Protein AF-0000000086008552 (afdb_homodimer)

Foldseek 3Di:
DPPPPPPPPPPPPPPPPPPPPPCLVLPKEKEKDKDWPDPADEAQAKTKIAIDMDTDPPKDKFKDWPNHTDDDDPQWDQDPRRMIMGGGDDQVNFTKMKMKIDGRPYIYMDIDTHGYDHVPPPDDPVVPVDD/DPPPPPPPPPPPPPPPPPPPPPCLVLPKEKEKDKDWPDPADEAQAKTKIAIDMDTDPPKDKFKDWPNHTDDDDPQWDQDPRRMIMGGGDDQVNFTKMKMKIDGNPYIYMDIDTHGYDHVPPPDDPVPPVPD

Organism: Nephila pilipes (NCBI:txid299642)

Sequence (262 aa):
MAVFSLVWYFVLSFLGLTVHHENSDANAFVSTRISLATEYPTVGEPLQIDCYVRGPSGVQVTWYKDDQTLNSNNHIKIMSNHTVFIAKAQVEDSGNYKCSAKYGNSQSSSSIYISLDNEYSDGPRRKDHVMMAVFSLVWYFVLSFLGLTVHHENSDANAFVSTRISLATEYPTVGEPLQIDCYVRGPSGVQVTWYKDDQTLNSNNHIKIMSNHTVFIAKAQVEDSGNYKCSAKYGNSQSSSSIYISLDNEYSDGPRRKDHVM

Nearest PDB structures (foldseek):
  8a0y-assembly1_A  TM=8.872E-01  e=9.673E-06  Mus musculus
  5i99-assembly1_A  TM=8.184E-01  e=7.708E-06  Mus musculus
  8k53-assembly1_B  TM=8.060E-01  e=7.708E-06  Homo sapiens
  9ba4-assembly1_B  TM=8.903E-01  e=7.056E-05  Homo sapiens
  8k53-assembly1_A  TM=8.015E-01  e=3.570E-05  Homo sapiens

Solvent-accessible surface area (backbone atoms only — not comparable to full-atom values): 15224 Å² total; per-residue (Å²): 135,85,78,76,76,76,76,75,76,74,72,75,70,74,76,70,74,66,69,69,68,72,71,67,58,52,75,43,50,34,29,27,34,54,49,62,79,53,92,73,58,39,42,67,35,65,39,45,39,40,40,49,74,48,57,63,92,83,55,44,74,48,44,25,45,71,89,34,82,54,68,64,53,96,68,36,42,63,45,96,75,48,29,40,40,25,67,60,30,45,60,83,69,37,45,38,41,35,44,38,38,40,38,80,43,14,29,12,28,16,33,37,54,45,74,38,47,62,71,75,59,73,66,79,63,87,57,72,82,61,132,136,86,79,77,77,76,75,77,78,75,73,77,71,74,76,72,74,67,69,70,67,71,72,68,57,52,76,42,52,33,27,26,35,51,48,62,80,53,93,73,58,40,42,66,35,64,39,45,38,38,41,50,74,48,58,63,91,83,55,44,76,48,43,26,46,73,88,32,82,54,69,66,52,95,69,36,42,63,45,95,76,47,30,40,39,24,68,60,30,43,60,83,69,36,46,38,41,33,44,35,37,41,39,79,43,14,29,12,28,14,35,37,57,45,74,39,47,63,73,76,59,75,66,81,64,87,61,64,81,70,120

Radius of gyration: 29.66 Å; Cα contacts (8 Å, |Δi|>4): 503; chains: 2; bounding box: 42×56×153 Å

Secondary structure (DSSP, 8-state):
-------------------------TT---EEEEEESSSS--TTS-EEEEEEEES-TT-EEEEEETTEE----SSEEE-TTSEEEESS--GGG-EEEEEEEEETTEEEEEEEEE----TT--S--TT----/-------------------------TT---EEEEEESSSS--TTS-EEEEEEEES-TT-EEEEEETTEE----SSEEE-TTSEEEESS--GGG-EEEEEEEEETTEEEEEEEEE----TT--S--TT-TT-

InterPro domains:
  IPR003598 Immunoglobulin subtype 2 [SM00408] (42-106)
  IPR003599 Immunoglobulin domain subtype [SM00409] (36-115)
  IPR007110 Immunoglobulin-like domain [PS50835] (44-115)
  IPR013098 Immunoglobulin I-set [PF07679] (42-111)
  IPR013783 Immunoglobulin-like fold [G3DSA:2.60.40.10] (37-122)
  IPR036179 Immunoglobulin-like domain superfamily [SSF48726] (40-114)
  IPR052598 Immunoglobulin superfamily CEA-related [PTHR44337] (34-111)

Structure (mmCIF, N/CA/C/O backbone):
data_AF-0000000086008552-model_v1
#
loop_
_entity.id
_entity.type
_entity.pdbx_description
1 polymer 'Ig-like domain-containing protein'
#
loop_
_atom_site.group_PDB
_atom_site.id
_atom_site.type_symbol
_atom_site.label_atom_id
_atom_site.label_alt_id
_atom_site.label_comp_id
_atom_site.label_asym_id
_atom_site.label_entity_id
_atom_site.label_seq_id
_atom_site.pdbx_PDB_ins_code
_atom_site.Cartn_x
_atom_site.Cartn_y
_atom_site.Cartn_z
_atom_site.occupancy
_atom_site.B_iso_or_equiv
_atom_site.auth_seq_id
_atom_site.auth_comp_id
_atom_site.auth_asym_id
_atom_site.auth_atom_id
_atom_site.pdbx_PDB_model_num
ATOM 1 N N . MET A 1 1 ? 30.25 8.391 -75.375 1 29.61 1 MET A N 1
ATOM 2 C CA . MET A 1 1 ? 29.406 8.938 -74.312 1 29.61 1 MET A CA 1
ATOM 3 C C . MET A 1 1 ? 28.953 7.836 -73.375 1 29.61 1 MET A C 1
ATOM 5 O O . MET A 1 1 ? 28.234 6.918 -73.75 1 29.61 1 MET A O 1
ATOM 9 N N . ALA A 1 2 ? 29.906 7.43 -72.375 1 34.22 2 ALA A N 1
ATOM 10 C CA . ALA A 1 2 ? 29.891 6.426 -71.312 1 34.22 2 ALA A CA 1
ATOM 11 C C . ALA A 1 2 ? 28.781 6.711 -70.312 1 34.22 2 ALA A C 1
ATOM 13 O O . ALA A 1 2 ? 28.703 7.801 -69.75 1 34.22 2 ALA A O 1
ATOM 14 N N . VAL A 1 3 ? 27.531 6.281 -70.562 1 40.44 3 VAL A N 1
ATOM 15 C CA . VAL A 1 3 ? 26.359 6.359 -69.688 1 40.44 3 VAL A CA 1
ATOM 16 C C . VAL A 1 3 ? 26.641 5.688 -68.375 1 40.44 3 VAL A C 1
ATOM 18 O O . VAL A 1 3 ? 26.969 4.5 -68.312 1 40.44 3 VAL A O 1
ATOM 21 N N . PHE A 1 4 ? 27.359 6.363 -67.438 1 42.16 4 PHE A N 1
ATOM 22 C CA . PHE A 1 4 ? 27.531 5.984 -66.062 1 42.16 4 PHE A CA 1
ATOM 23 C C . PHE A 1 4 ? 26.188 5.715 -65.375 1 42.16 4 PHE A C 1
ATOM 25 O O . PHE A 1 4 ? 25.375 6.625 -65.25 1 42.16 4 PHE A O 1
ATOM 32 N N . SER A 1 5 ? 25.609 4.527 -65.688 1 43.16 5 SER A N 1
ATOM 33 C CA . SER A 1 5 ? 24.438 4.047 -64.938 1 43.16 5 SER A CA 1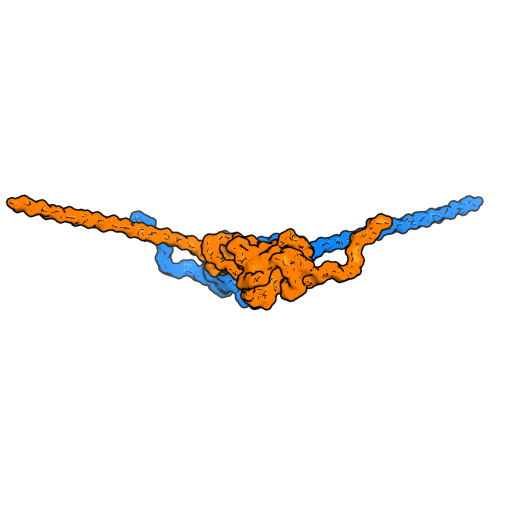
ATOM 34 C C . SER A 1 5 ? 24.688 4.062 -63.406 1 43.16 5 SER A C 1
ATOM 36 O O . SER A 1 5 ? 25.594 3.377 -62.938 1 43.16 5 SER A O 1
ATOM 38 N N . LEU A 1 6 ? 24.609 5.277 -62.812 1 41.69 6 LEU A N 1
ATOM 39 C CA . LEU A 1 6 ? 24.609 5.398 -61.344 1 41.69 6 LEU A CA 1
ATOM 40 C C . LEU A 1 6 ? 23.594 4.449 -60.719 1 41.69 6 LEU A C 1
ATOM 42 O O . LEU A 1 6 ? 22.391 4.594 -60.938 1 41.69 6 LEU A O 1
ATOM 46 N N . VAL A 1 7 ? 23.906 3.129 -60.656 1 42.75 7 VAL A N 1
ATOM 47 C CA . VAL A 1 7 ? 23.156 2.178 -59.844 1 42.75 7 VAL A CA 1
ATOM 48 C C . VAL A 1 7 ? 23.016 2.705 -58.438 1 42.75 7 VAL A C 1
ATOM 50 O O . VAL A 1 7 ? 24.016 2.906 -57.75 1 42.75 7 VAL A O 1
ATOM 53 N N . TRP A 1 8 ? 22.078 3.658 -58.156 1 40.34 8 TRP A N 1
ATOM 54 C CA . TRP A 1 8 ? 21.656 4.016 -56.812 1 40.34 8 TRP A CA 1
ATOM 55 C C . TRP A 1 8 ? 21.391 2.77 -55.969 1 40.34 8 TRP A C 1
ATOM 57 O O . TRP A 1 8 ? 20.5 1.973 -56.312 1 40.34 8 TRP A O 1
ATOM 67 N N . TYR A 1 9 ? 22.438 2.141 -55.5 1 43.72 9 TYR A N 1
ATOM 68 C CA . TYR A 1 9 ? 22.297 1.14 -54.438 1 43.72 9 TYR A CA 1
ATOM 69 C C . TYR A 1 9 ? 21.531 1.708 -53.25 1 43.72 9 TYR A C 1
ATOM 71 O O . TYR A 1 9 ? 22.031 2.58 -52.562 1 43.72 9 TYR A O 1
ATOM 79 N N . PHE A 1 10 ? 20.219 1.918 -53.438 1 43.94 10 PHE A N 1
ATOM 80 C CA . PHE A 1 10 ? 19.406 2.145 -52.25 1 43.94 10 PHE A CA 1
ATOM 81 C C . PHE A 1 10 ? 19.578 1.013 -51.25 1 43.94 10 PHE A C 1
ATOM 83 O O . PHE A 1 10 ? 19.203 -0.13 -51.5 1 43.94 10 PHE A O 1
ATOM 90 N N . VAL A 1 11 ? 20.656 1.023 -50.469 1 40.28 11 VAL A N 1
ATOM 91 C CA . VAL A 1 11 ? 20.781 0.204 -49.281 1 40.28 11 VAL A CA 1
ATOM 92 C C . VAL A 1 11 ? 19.578 0.437 -48.375 1 40.28 11 VAL A C 1
ATOM 94 O O . VAL A 1 11 ? 19.375 1.548 -47.875 1 40.28 11 VAL A O 1
ATOM 97 N N . LEU A 1 12 ? 18.422 -0.139 -48.625 1 39.97 12 LEU A N 1
ATOM 98 C CA . LEU A 1 12 ? 17.391 -0.277 -47.594 1 39.97 12 LEU A CA 1
ATOM 99 C C . LEU A 1 12 ? 17.984 -0.676 -46.25 1 39.97 12 LEU A C 1
ATOM 101 O O . LEU A 1 12 ? 18.531 -1.772 -46.125 1 39.97 12 LEU A O 1
ATOM 105 N N . SER A 1 13 ? 18.656 0.295 -45.625 1 41.5 13 SER A N 1
ATOM 106 C CA . SER A 1 13 ? 18.891 0.059 -44.188 1 41.5 13 SER A CA 1
ATOM 107 C C . SER A 1 13 ? 17.656 -0.529 -43.531 1 41.5 13 SER A C 1
ATOM 109 O O . SER A 1 13 ? 16.562 0.049 -43.594 1 41.5 13 SER A O 1
ATOM 111 N N . PHE A 1 14 ? 17.516 -1.82 -43.438 1 44.94 14 PHE A N 1
ATOM 112 C CA . PHE A 1 14 ? 16.609 -2.486 -42.5 1 44.94 14 PHE A CA 1
ATOM 113 C C . PHE A 1 14 ? 16.578 -1.756 -41.156 1 44.94 14 PHE A C 1
ATOM 115 O O . PHE A 1 14 ? 17.562 -1.763 -40.438 1 44.94 14 PHE A O 1
ATOM 122 N N . LEU A 1 15 ? 15.953 -0.538 -41.125 1 46.97 15 LEU A N 1
ATOM 123 C CA . LEU A 1 15 ? 15.523 -0.072 -39.812 1 46.97 15 LEU A CA 1
ATOM 124 C C . LEU A 1 15 ? 15.023 -1.233 -38.969 1 46.97 15 LEU A C 1
ATOM 126 O O . LEU A 1 15 ? 13.961 -1.804 -39.25 1 46.97 15 LEU A O 1
ATOM 130 N N . GLY A 1 16 ? 15.883 -2.188 -38.625 1 43.72 16 GLY A N 1
ATOM 131 C CA . GLY A 1 16 ? 15.57 -3.109 -37.531 1 43.72 16 GLY A CA 1
ATOM 132 C C . GLY A 1 16 ? 14.812 -2.451 -36.406 1 43.72 16 GLY A C 1
ATOM 133 O O . GLY A 1 16 ? 15.43 -1.869 -35.5 1 43.72 16 GLY A O 1
ATOM 134 N N . LEU A 1 17 ? 13.641 -1.934 -36.625 1 41.44 17 LEU A N 1
ATOM 135 C CA . LEU A 1 17 ? 12.773 -1.676 -35.469 1 41.44 17 LEU A CA 1
ATOM 136 C C . LEU A 1 17 ? 12.859 -2.811 -34.438 1 41.44 17 LEU A C 1
ATOM 138 O O . LEU A 1 17 ? 12.266 -3.875 -34.656 1 41.44 17 LEU A O 1
ATOM 142 N N . THR A 1 18 ? 14.008 -2.996 -33.938 1 45.38 18 THR A N 1
ATOM 143 C CA . THR A 1 18 ? 13.984 -3.801 -32.719 1 45.38 18 THR A CA 1
ATOM 144 C C . THR A 1 18 ? 12.883 -3.316 -31.781 1 45.38 18 THR A C 1
ATOM 146 O O . THR A 1 18 ? 12.961 -2.207 -31.25 1 45.38 18 THR A O 1
ATOM 149 N N . VAL A 1 19 ? 11.703 -3.619 -32.094 1 43.47 19 VAL A N 1
ATOM 150 C CA . VAL A 1 19 ? 10.734 -3.523 -31.016 1 43.47 19 VAL A CA 1
ATOM 151 C C . VAL A 1 19 ? 11.359 -4.023 -29.719 1 43.47 19 VAL A C 1
ATOM 153 O O . VAL A 1 19 ? 11.633 -5.219 -29.562 1 43.47 19 VAL A O 1
ATOM 156 N N . HIS A 1 20 ? 12.336 -3.363 -29.141 1 39.47 20 HIS A N 1
ATOM 157 C CA . HIS A 1 20 ? 12.484 -3.674 -27.719 1 39.47 20 HIS A CA 1
ATOM 158 C C . HIS A 1 20 ? 11.133 -4 -27.078 1 39.47 20 HIS A C 1
ATOM 160 O O . HIS A 1 20 ? 10.234 -3.158 -27.062 1 39.47 20 HIS A O 1
ATOM 166 N N . HIS A 1 21 ? 10.633 -5.176 -27.359 1 39.66 21 HIS A N 1
ATOM 167 C CA . HIS A 1 21 ? 9.609 -5.582 -26.391 1 39.66 21 HIS A CA 1
ATOM 168 C C . HIS A 1 21 ? 9.93 -5.055 -25 1 39.66 21 HIS A C 1
ATOM 170 O O . HIS A 1 21 ? 10.938 -5.441 -24.391 1 39.66 21 HIS A O 1
ATOM 176 N N . GLU A 1 22 ? 9.852 -3.785 -24.812 1 43.53 22 GLU A N 1
ATOM 177 C CA . GLU A 1 22 ? 9.82 -3.43 -23.406 1 43.53 22 GLU A CA 1
ATOM 178 C C . GLU A 1 22 ? 9.188 -4.539 -22.562 1 43.53 22 GLU A C 1
ATOM 180 O O . GLU A 1 22 ? 8 -4.836 -22.719 1 43.53 22 GLU A O 1
ATOM 185 N N . ASN A 1 23 ? 9.742 -5.703 -22.484 1 44.38 23 ASN A N 1
ATOM 186 C CA . ASN A 1 23 ? 9.328 -6.727 -21.531 1 44.38 23 ASN A CA 1
ATOM 187 C C . ASN A 1 23 ? 8.695 -6.117 -20.281 1 44.38 23 ASN A C 1
ATOM 189 O O . ASN A 1 23 ? 9.406 -5.695 -19.375 1 44.38 23 ASN A O 1
ATOM 193 N N . SER A 1 24 ? 7.832 -5.191 -20.453 1 52.66 24 SER A N 1
ATOM 194 C CA . SER A 1 24 ? 7.074 -4.785 -19.281 1 52.66 24 SER A CA 1
ATOM 195 C C . SER A 1 24 ? 6.789 -5.973 -18.359 1 52.66 24 SER A C 1
ATOM 197 O O . SER A 1 24 ? 6.051 -6.887 -18.734 1 52.66 24 SER A O 1
ATOM 199 N N . ASP A 1 25 ? 7.781 -6.359 -17.656 1 59.91 25 ASP A N 1
ATOM 200 C CA . ASP A 1 25 ? 7.621 -7.465 -16.719 1 59.91 25 ASP A CA 1
ATOM 201 C C . ASP A 1 25 ? 6.332 -7.32 -15.914 1 59.91 25 ASP A C 1
ATOM 203 O O . ASP A 1 25 ? 6.246 -6.48 -15.016 1 59.91 25 ASP A O 1
ATOM 207 N N . ALA A 1 26 ? 5.242 -7.711 -16.594 1 59.56 26 ALA A N 1
ATOM 208 C CA . ALA A 1 26 ? 3.916 -7.727 -15.977 1 59.56 26 ALA A CA 1
ATOM 209 C C . ALA A 1 26 ? 3.982 -8.211 -14.531 1 59.56 26 ALA A C 1
ATOM 211 O O . ALA A 1 26 ? 3.061 -7.973 -13.75 1 59.56 26 ALA A O 1
ATOM 212 N N . ASN A 1 27 ? 5.117 -8.758 -14.227 1 67.5 27 ASN A N 1
ATOM 213 C CA . ASN A 1 27 ? 5.219 -9.297 -12.875 1 67.5 27 ASN A CA 1
ATOM 214 C C . ASN A 1 27 ? 5.992 -8.359 -11.953 1 67.5 27 ASN A C 1
ATOM 216 O O . ASN A 1 27 ? 6.379 -8.75 -10.852 1 67.5 27 ASN A O 1
ATOM 220 N N . ALA A 1 28 ? 6.168 -7.215 -12.586 1 84.69 28 ALA A N 1
ATOM 221 C CA . ALA A 1 28 ? 6.863 -6.266 -11.719 1 84.69 28 ALA A CA 1
ATOM 222 C C . ALA A 1 28 ? 5.945 -5.762 -10.602 1 84.69 28 ALA A C 1
ATOM 224 O O . ALA A 1 28 ? 4.734 -5.648 -10.797 1 84.69 28 ALA A O 1
ATOM 225 N N . PHE A 1 29 ? 6.551 -5.586 -9.453 1 93.62 29 PHE A N 1
ATOM 226 C CA . PHE A 1 29 ? 5.793 -5.188 -8.273 1 93.62 29 PHE A CA 1
ATOM 227 C C . PHE A 1 29 ? 5.91 -3.684 -8.039 1 93.62 29 PHE A C 1
ATOM 229 O O . PHE A 1 29 ? 6.922 -3.072 -8.391 1 93.62 29 PHE A O 1
ATOM 236 N N . VAL A 1 30 ? 4.844 -3.174 -7.527 1 97.44 30 VAL A N 1
ATOM 237 C CA . VAL A 1 30 ? 4.887 -1.781 -7.098 1 97.44 30 VAL A CA 1
ATOM 238 C C . VAL A 1 30 ? 4.66 -1.701 -5.59 1 97.44 30 VAL A C 1
ATOM 240 O O . VAL A 1 30 ? 4.02 -2.576 -5.004 1 97.44 30 VAL A O 1
ATOM 243 N N . SER A 1 31 ? 5.211 -0.725 -4.941 1 97.94 31 SER A N 1
ATOM 244 C CA . SER A 1 31 ? 4.984 -0.445 -3.525 1 97.94 31 SER A CA 1
ATOM 245 C C . SER A 1 31 ? 4.91 1.056 -3.264 1 97.94 31 SER A C 1
ATOM 247 O O . SER A 1 31 ? 5.504 1.849 -4 1 97.94 31 SER A O 1
ATOM 249 N N . THR A 1 32 ? 4.145 1.404 -2.297 1 98.69 32 THR A N 1
ATOM 250 C CA . THR A 1 32 ? 3.973 2.807 -1.933 1 98.69 32 THR A CA 1
ATOM 251 C C . THR A 1 32 ? 4.277 3.023 -0.453 1 98.69 32 THR A C 1
ATOM 253 O O . THR A 1 32 ? 4.129 2.105 0.357 1 98.69 32 THR A O 1
ATOM 256 N N . ARG A 1 33 ? 4.703 4.23 -0.169 1 97.81 33 ARG A N 1
ATOM 257 C CA . ARG A 1 33 ? 4.887 4.691 1.203 1 97.81 33 ARG A CA 1
ATOM 258 C C . ARG A 1 33 ? 4.555 6.172 1.334 1 97.81 33 ARG A C 1
ATOM 260 O O . ARG A 1 33 ? 5.078 7 0.582 1 97.81 33 ARG A O 1
ATOM 267 N N . ILE A 1 34 ? 3.73 6.477 2.312 1 97.75 34 ILE A N 1
ATOM 268 C CA . ILE A 1 34 ? 3.393 7.875 2.57 1 97.75 34 ILE A CA 1
ATOM 269 C C . ILE A 1 34 ? 4.223 8.398 3.742 1 97.75 34 ILE A C 1
ATOM 271 O O . ILE A 1 34 ? 4.586 7.633 4.641 1 97.75 34 ILE A O 1
ATOM 275 N N . SER A 1 35 ? 4.531 9.664 3.619 1 95.62 35 SER A N 1
ATOM 276 C CA . SER A 1 35 ? 5.164 10.367 4.73 1 95.62 35 SER A CA 1
ATOM 277 C C . SER A 1 35 ? 4.695 11.82 4.805 1 95.62 35 SER A C 1
ATOM 279 O O . SER A 1 35 ? 4.195 12.367 3.818 1 95.62 35 SER A O 1
ATOM 281 N N . LEU A 1 36 ? 4.785 12.375 5.984 1 96 36 LEU A N 1
ATOM 282 C CA . LEU A 1 36 ? 4.473 13.781 6.203 1 96 36 LEU A CA 1
ATOM 283 C C . LEU A 1 36 ? 5.746 14.586 6.461 1 96 36 LEU A C 1
ATOM 285 O O . LEU A 1 36 ? 6.652 14.117 7.152 1 96 36 LEU A O 1
ATOM 289 N N . ALA A 1 37 ? 5.707 15.812 5.98 1 93.81 37 ALA A N 1
ATOM 290 C CA . ALA A 1 37 ? 6.863 16.672 6.227 1 93.81 37 ALA A CA 1
ATOM 291 C C . ALA A 1 37 ? 6.906 17.125 7.68 1 93.81 37 ALA A C 1
ATOM 293 O O . ALA A 1 37 ? 7.977 17.453 8.203 1 93.81 37 ALA A O 1
ATOM 294 N N . THR A 1 38 ? 5.715 17.203 8.305 1 90.69 38 THR A N 1
ATOM 295 C CA . THR A 1 38 ? 5.613 17.594 9.703 1 90.69 38 THR A CA 1
ATOM 296 C C . THR A 1 38 ? 4.844 16.547 10.508 1 90.69 38 THR A C 1
ATOM 298 O O . THR A 1 38 ? 3.824 16.031 10.047 1 90.69 38 THR A O 1
ATOM 301 N N . GLU A 1 39 ? 5.246 16.297 11.633 1 86.06 39 GLU A N 1
ATOM 302 C CA . GLU A 1 39 ? 4.613 15.273 12.477 1 86.06 39 GLU A CA 1
ATOM 303 C C . GLU A 1 39 ? 3.236 15.734 12.945 1 86.06 39 GLU A C 1
ATOM 305 O O . GLU A 1 39 ? 2.32 14.922 13.078 1 86.06 39 GLU A O 1
ATOM 310 N N . TYR A 1 40 ? 3.094 17.031 13.172 1 86.75 40 TYR A N 1
ATOM 311 C CA . TYR A 1 40 ? 1.84 17.594 13.664 1 86.75 40 TYR A CA 1
ATOM 312 C C . TYR A 1 40 ? 1.354 18.719 12.766 1 86.75 40 TYR A C 1
ATOM 314 O O . TYR A 1 40 ? 1.597 19.891 13.047 1 86.75 40 TYR A O 1
ATOM 322 N N . PRO A 1 41 ? 0.688 18.359 11.742 1 92.38 41 PRO A N 1
ATOM 323 C CA . PRO A 1 41 ? 0.156 19.391 10.859 1 92.38 41 PRO A CA 1
ATOM 324 C C . PRO A 1 41 ? -0.831 20.328 11.555 1 92.38 41 PRO A C 1
ATOM 326 O O . PRO A 1 41 ? -1.625 19.875 12.391 1 92.38 41 PRO A O 1
ATOM 329 N N . THR A 1 42 ? -0.759 21.625 11.219 1 92.25 42 THR A N 1
ATOM 330 C CA . THR A 1 42 ? -1.593 22.625 11.883 1 92.25 42 THR A CA 1
ATOM 331 C C . THR A 1 42 ? -2.195 23.594 10.859 1 92.25 42 THR A C 1
ATOM 333 O O . THR A 1 42 ? -1.585 23.875 9.828 1 92.25 42 THR A O 1
ATOM 336 N N . VAL A 1 43 ? -3.299 24.125 11.289 1 95.94 43 VAL A N 1
ATOM 337 C CA . VAL A 1 43 ? -3.988 25.094 10.453 1 95.94 43 VAL A CA 1
ATOM 338 C C . VAL A 1 43 ? -3.111 26.328 10.266 1 95.94 43 VAL A C 1
ATOM 340 O O . VAL A 1 43 ? -2.465 26.781 11.219 1 95.94 43 VAL A O 1
ATOM 343 N N . GLY A 1 44 ? -3.209 26.797 9.039 1 96.12 44 GLY A N 1
ATOM 344 C CA . GLY A 1 44 ? -2.502 28.047 8.742 1 96.12 44 GLY A CA 1
ATOM 345 C C . GLY A 1 44 ? -1.077 27.812 8.273 1 96.12 44 GLY A C 1
ATOM 346 O O . GLY A 1 44 ? -0.443 28.719 7.738 1 96.12 44 GLY A O 1
ATOM 347 N N . GLU A 1 45 ? -0.532 26.609 8.422 1 95.19 45 GLU A N 1
ATOM 348 C CA . GLU A 1 45 ? 0.824 26.25 8.016 1 95.19 45 GLU A CA 1
ATOM 349 C C . GLU A 1 45 ? 0.812 25.359 6.777 1 95.19 45 GLU A C 1
ATOM 351 O O . GLU A 1 45 ? -0.213 24.75 6.449 1 95.19 45 GLU A O 1
ATOM 356 N N . PRO A 1 46 ? 1.946 25.312 6.055 1 97.19 46 PRO A N 1
ATOM 357 C CA . PRO A 1 46 ? 2.004 24.422 4.891 1 97.19 46 PRO A CA 1
ATOM 358 C C . PRO A 1 46 ? 1.849 22.953 5.266 1 97.19 46 PRO A C 1
ATOM 360 O O . PRO A 1 46 ? 2.371 22.516 6.297 1 97.19 46 PRO A O 1
ATOM 363 N N . LEU A 1 47 ? 1.095 22.25 4.492 1 97.94 47 LEU A N 1
ATOM 364 C CA . LEU A 1 47 ? 0.945 20.797 4.602 1 97.94 47 LEU A CA 1
ATOM 365 C C . LEU A 1 47 ? 1.547 20.094 3.387 1 97.94 47 LEU A C 1
ATOM 367 O O . LEU A 1 47 ? 1.172 20.391 2.248 1 97.94 47 LEU A O 1
ATOM 371 N N . GLN A 1 48 ? 2.477 19.203 3.711 1 98.25 48 GLN A N 1
ATOM 372 C CA . GLN A 1 48 ? 3.123 18.453 2.646 1 98.25 48 GLN A CA 1
ATOM 373 C C . GLN A 1 48 ? 3.023 16.953 2.904 1 98.25 48 GLN A C 1
ATOM 375 O O . GLN A 1 48 ? 3.465 16.469 3.947 1 98.25 48 GLN A O 1
ATOM 380 N N . ILE A 1 49 ? 2.508 16.25 1.975 1 98.12 49 ILE A N 1
ATOM 381 C CA . ILE A 1 49 ? 2.369 14.805 2.01 1 98.12 49 ILE A CA 1
ATOM 382 C C . ILE A 1 49 ? 3.135 14.188 0.843 1 98.12 49 ILE A C 1
ATOM 384 O O . ILE A 1 49 ? 2.855 14.484 -0.321 1 98.12 49 ILE A O 1
ATOM 388 N N . ASP A 1 50 ? 4.016 13.352 1.165 1 98 50 ASP A N 1
ATOM 389 C CA . ASP A 1 50 ? 4.824 12.711 0.131 1 98 50 ASP A CA 1
ATOM 390 C C . ASP A 1 50 ? 4.41 11.25 -0.065 1 98 50 ASP A C 1
ATOM 392 O O . ASP A 1 50 ? 4.141 10.539 0.906 1 98 50 ASP A O 1
ATOM 396 N N . CYS A 1 51 ? 4.426 10.836 -1.287 1 98.62 51 CYS A N 1
ATOM 397 C CA . CYS A 1 51 ? 4.258 9.43 -1.619 1 98.62 51 CYS A CA 1
ATOM 398 C C . CYS A 1 51 ? 5.461 8.906 -2.393 1 98.62 51 CYS A C 1
ATOM 400 O O . CYS A 1 51 ? 5.715 9.336 -3.52 1 98.62 51 CYS A O 1
ATOM 402 N N . TYR A 1 52 ? 6.176 8.023 -1.74 1 97.75 52 TYR A N 1
ATOM 403 C CA . TYR A 1 52 ? 7.266 7.324 -2.414 1 97.75 52 TYR A CA 1
ATOM 404 C C . TYR A 1 52 ? 6.75 6.082 -3.131 1 97.75 52 TYR A C 1
ATOM 406 O O . TYR A 1 52 ? 6.047 5.262 -2.537 1 97.75 52 TYR A O 1
ATOM 414 N N . VAL A 1 53 ? 7.086 5.977 -4.363 1 98.12 53 VAL A N 1
ATOM 415 C CA . VAL A 1 53 ? 6.617 4.859 -5.172 1 98.12 53 VAL A CA 1
ATOM 416 C C . VAL A 1 53 ? 7.812 4.105 -5.754 1 98.12 53 VAL A C 1
ATOM 418 O O . VAL A 1 53 ? 8.695 4.707 -6.363 1 98.12 53 VAL A O 1
ATOM 421 N N . ARG A 1 54 ? 7.836 2.834 -5.441 1 96.38 54 ARG A N 1
ATOM 422 C CA . ARG A 1 54 ? 8.781 1.939 -6.102 1 96.38 54 ARG A CA 1
ATOM 423 C C . ARG A 1 54 ? 8.086 1.105 -7.176 1 96.38 54 ARG A C 1
ATOM 425 O O . ARG A 1 54 ? 7.031 0.523 -6.93 1 96.38 54 ARG A O 1
ATOM 432 N N . GLY A 1 55 ? 8.734 1.038 -8.375 1 95.56 55 GLY A N 1
ATOM 433 C CA . GLY A 1 55 ? 8.156 0.266 -9.469 1 95.56 55 GLY A CA 1
ATOM 434 C C . GLY A 1 55 ? 8.758 0.611 -10.82 1 95.56 55 GLY A C 1
ATOM 435 O O . GLY A 1 55 ? 9.625 1.481 -10.914 1 95.56 55 GLY A O 1
ATOM 436 N N . PRO A 1 56 ? 8.32 -0.164 -11.781 1 94.44 56 PRO A N 1
ATOM 437 C CA . PRO A 1 56 ? 8.844 0.088 -13.125 1 94.44 56 PRO A CA 1
ATOM 438 C C . PRO A 1 56 ? 8.391 1.432 -13.688 1 94.44 56 PRO A C 1
ATOM 440 O O . PRO A 1 56 ? 7.551 2.107 -13.094 1 94.44 56 PRO A O 1
ATOM 443 N N . SER A 1 57 ? 9.117 1.815 -14.797 1 94.81 57 SER A N 1
ATOM 444 C CA . SER A 1 57 ? 8.641 3.002 -15.5 1 94.81 57 SER A CA 1
ATOM 445 C C . SER A 1 57 ? 7.195 2.828 -15.953 1 94.81 57 SER A C 1
ATOM 447 O O . SER A 1 57 ? 6.789 1.731 -16.344 1 94.81 57 SER A O 1
ATOM 449 N N . GLY A 1 58 ? 6.418 3.855 -15.992 1 94.38 58 GLY A N 1
ATOM 450 C CA . GLY A 1 58 ? 5.047 3.834 -16.469 1 94.38 58 GLY A CA 1
ATOM 451 C C . GLY A 1 58 ? 4.035 3.553 -15.383 1 94.38 58 GLY A C 1
ATOM 452 O O . GLY A 1 58 ? 2.832 3.475 -15.641 1 94.38 58 GLY A O 1
ATOM 453 N N . VAL A 1 59 ? 4.5 3.383 -14.172 1 96.56 59 VAL A N 1
ATOM 454 C CA . VAL A 1 59 ? 3.584 3.217 -13.047 1 96.56 59 VAL A CA 1
ATOM 455 C C . VAL A 1 59 ? 2.594 4.379 -13.016 1 96.56 59 VAL A C 1
ATOM 457 O O . VAL A 1 59 ? 2.977 5.535 -13.203 1 96.56 59 VAL A O 1
ATOM 460 N N . GLN A 1 60 ? 1.351 4.008 -12.797 1 97.5 60 GLN A N 1
ATOM 461 C CA . GLN A 1 60 ? 0.324 5.031 -12.625 1 97.5 60 GLN A CA 1
ATOM 462 C C . GLN A 1 60 ? 0.076 5.32 -11.148 1 97.5 60 GLN A C 1
ATOM 464 O O . GLN A 1 60 ? -0.161 4.402 -10.359 1 97.5 60 GLN A O 1
ATOM 469 N N . VAL A 1 61 ? 0.155 6.609 -10.844 1 98.69 61 VAL A N 1
ATOM 470 C CA . VAL A 1 61 ? -0.052 7.004 -9.453 1 98.69 61 VAL A CA 1
ATOM 471 C C . VAL A 1 61 ? -1.237 7.961 -9.352 1 98.69 61 VAL A C 1
ATOM 473 O O . VAL A 1 61 ? -1.324 8.93 -10.117 1 98.69 61 VAL A O 1
ATOM 476 N N . THR A 1 62 ? -2.148 7.68 -8.445 1 98.81 62 THR A N 1
ATOM 477 C CA . THR A 1 62 ? -3.338 8.492 -8.234 1 98.81 62 THR A CA 1
ATOM 478 C C . THR A 1 62 ? -3.512 8.836 -6.758 1 98.81 62 THR A C 1
ATOM 480 O O . THR A 1 62 ? -3.273 7.992 -5.891 1 98.81 62 THR A O 1
ATOM 483 N N . TRP A 1 63 ? -3.967 10.062 -6.477 1 98.94 63 TRP A N 1
ATOM 484 C CA . TRP A 1 63 ? -4.273 10.492 -5.117 1 98.94 63 TRP A CA 1
ATOM 485 C C . TRP A 1 63 ? -5.781 10.531 -4.887 1 98.94 63 TRP A C 1
ATOM 487 O O . TRP A 1 63 ? -6.539 10.898 -5.785 1 98.94 63 TRP A O 1
ATOM 497 N N . TYR A 1 64 ? -6.102 10.219 -3.646 1 98.88 64 TYR A N 1
ATOM 498 C CA . TYR A 1 64 ? -7.48 10.328 -3.182 1 98.88 64 TYR A CA 1
ATOM 499 C C . TYR A 1 64 ? -7.551 11.062 -1.85 1 98.88 64 TYR A C 1
ATOM 501 O O . TYR A 1 64 ? -6.645 10.953 -1.022 1 98.88 64 TYR A O 1
ATOM 509 N N . LYS A 1 65 ? -8.555 11.789 -1.717 1 98.81 65 LYS A N 1
ATOM 510 C CA . LYS A 1 65 ? -8.977 12.297 -0.416 1 98.81 65 LYS A CA 1
ATOM 511 C C . LYS A 1 65 ? -10.406 11.875 -0.094 1 98.81 65 LYS A C 1
ATOM 513 O O . LYS A 1 65 ? -11.328 12.156 -0.859 1 98.81 65 LYS A O 1
ATOM 518 N N . ASP A 1 66 ? -10.523 11.172 1.041 1 98.56 66 ASP A N 1
ATOM 519 C CA . ASP A 1 66 ? -11.828 10.68 1.47 1 98.56 66 ASP A CA 1
ATOM 520 C C . ASP A 1 66 ? -12.523 9.914 0.342 1 98.56 66 ASP A C 1
ATOM 522 O O . ASP A 1 66 ? -13.688 10.18 0.034 1 98.56 66 ASP A O 1
ATOM 526 N N . ASP A 1 67 ? -11.766 9.117 -0.319 1 98 67 ASP A N 1
ATOM 527 C CA . ASP A 1 67 ? -12.219 8.148 -1.312 1 98 67 ASP A CA 1
ATOM 528 C C . ASP A 1 67 ? -12.633 8.836 -2.607 1 98 67 ASP A C 1
ATOM 530 O O . ASP A 1 67 ? -13.234 8.219 -3.486 1 98 67 ASP A O 1
ATOM 534 N N . GLN A 1 68 ? -12.359 10.055 -2.686 1 98.5 68 GLN A N 1
ATOM 535 C CA . GLN A 1 68 ? -12.539 10.773 -3.943 1 98.5 68 GLN A CA 1
ATOM 536 C C . GLN A 1 68 ? -11.195 11.172 -4.543 1 98.5 68 GLN A C 1
ATOM 538 O O . GLN A 1 68 ? -10.281 11.57 -3.822 1 98.5 68 GLN A O 1
ATOM 543 N N . THR A 1 69 ? -11.156 11.078 -5.926 1 98.81 69 THR A N 1
ATOM 544 C CA . THR A 1 69 ? -9.906 11.453 -6.582 1 98.81 69 THR A CA 1
ATOM 545 C C . THR A 1 69 ? -9.523 12.891 -6.238 1 98.81 69 THR A C 1
ATOM 547 O O . THR A 1 69 ? -10.375 13.773 -6.227 1 98.81 69 THR A O 1
ATOM 550 N N . LEU A 1 70 ? -8.281 13.07 -5.914 1 98.81 70 LEU A N 1
ATOM 551 C CA . LEU A 1 70 ? -7.727 14.383 -5.59 1 98.81 70 LEU A CA 1
ATOM 552 C C . LEU A 1 70 ? -6.953 14.953 -6.77 1 98.81 70 LEU A C 1
ATOM 554 O O . LEU A 1 70 ? -6.031 14.32 -7.285 1 98.81 70 LEU A O 1
ATOM 558 N N . ASN A 1 71 ? -7.332 16.141 -7.207 1 98.44 71 ASN A N 1
ATOM 559 C CA . ASN A 1 71 ? -6.656 16.828 -8.305 1 98.44 71 ASN A CA 1
ATOM 560 C C . ASN A 1 71 ? -6.133 18.188 -7.875 1 98.44 71 ASN A C 1
ATOM 562 O O . ASN A 1 71 ? -6.66 18.797 -6.938 1 98.44 71 ASN A O 1
ATOM 566 N N . SER A 1 72 ? -5.09 18.547 -8.594 1 98.5 72 SER A N 1
ATOM 567 C CA . SER A 1 72 ? -4.598 19.906 -8.328 1 98.5 72 SER A CA 1
ATOM 568 C C . SER A 1 72 ? -5.684 20.938 -8.578 1 98.5 72 SER A C 1
ATOM 570 O O . SER A 1 72 ? -6.512 20.781 -9.477 1 98.5 72 SER A O 1
ATOM 572 N N . ASN A 1 73 ? -5.66 21.922 -7.781 1 98.19 73 ASN A N 1
ATOM 573 C CA . ASN A 1 73 ? -6.488 23.109 -7.941 1 98.19 73 ASN A CA 1
ATOM 574 C C . ASN A 1 73 ? -5.801 24.359 -7.375 1 98.19 73 ASN A C 1
ATOM 576 O O . ASN A 1 73 ? -4.582 24.375 -7.211 1 98.19 73 ASN A O 1
ATOM 580 N N . ASN A 1 74 ? -6.555 25.375 -7.156 1 97.81 74 ASN A N 1
ATOM 581 C CA . ASN A 1 74 ? -5.941 26.594 -6.676 1 97.81 74 ASN A CA 1
ATOM 582 C C . ASN A 1 74 ? -5.402 26.438 -5.258 1 97.81 74 ASN A C 1
ATOM 584 O O . ASN A 1 74 ? -4.445 27.109 -4.871 1 97.81 74 ASN A O 1
ATOM 588 N N . HIS A 1 75 ? -6.02 25.547 -4.52 1 98.19 75 HIS A N 1
ATOM 589 C CA . HIS A 1 75 ? -5.723 25.375 -3.104 1 98.19 75 HIS A CA 1
ATOM 590 C C . HIS A 1 75 ? -4.734 24.234 -2.881 1 98.19 75 HIS A C 1
ATOM 592 O O . HIS A 1 75 ? -3.836 24.344 -2.045 1 98.19 75 HIS A O 1
ATOM 598 N N . ILE A 1 76 ? -4.875 23.141 -3.645 1 98.75 76 ILE A N 1
ATOM 599 C CA . ILE A 1 76 ? -4.051 21.938 -3.525 1 98.75 76 ILE A CA 1
ATOM 600 C C . ILE A 1 76 ? -3.213 21.766 -4.789 1 98.75 76 ILE A C 1
ATOM 602 O O . ILE A 1 76 ? -3.744 21.797 -5.902 1 98.75 76 ILE A O 1
ATOM 606 N N . LYS A 1 77 ? -1.935 21.641 -4.559 1 98.81 77 LYS A N 1
ATOM 607 C CA . LYS A 1 77 ? -1.033 21.312 -5.66 1 98.81 77 LYS A CA 1
ATOM 608 C C . LYS A 1 77 ? -0.5 19.891 -5.535 1 98.81 77 LYS A C 1
ATOM 610 O O . LYS A 1 77 ? -0.029 19.484 -4.469 1 98.81 77 LYS A O 1
ATOM 615 N N . ILE A 1 78 ? -0.648 19.078 -6.559 1 98.81 78 ILE A N 1
ATOM 616 C CA . ILE A 1 78 ? -0.012 17.766 -6.656 1 98.81 78 ILE A CA 1
ATOM 617 C C . ILE A 1 78 ? 1.17 17.844 -7.621 1 98.81 78 ILE A C 1
ATOM 619 O O . ILE A 1 78 ? 0.991 18.094 -8.812 1 98.81 78 ILE A O 1
ATOM 623 N N . MET A 1 79 ? 2.328 17.547 -7.133 1 98.44 79 MET A N 1
ATOM 624 C CA . MET A 1 79 ? 3.568 17.719 -7.891 1 98.44 79 MET A CA 1
ATOM 625 C C . MET A 1 79 ? 3.922 16.422 -8.633 1 98.44 79 MET A C 1
ATOM 627 O O . MET A 1 79 ? 3.355 15.367 -8.352 1 98.44 79 MET A O 1
ATOM 631 N N . SER A 1 80 ? 4.883 16.531 -9.547 1 97.38 80 SER A N 1
ATOM 632 C CA . SER A 1 80 ? 5.25 15.406 -10.414 1 97.38 80 SER A CA 1
ATOM 633 C C . SER A 1 80 ? 5.918 14.289 -9.617 1 97.38 80 SER A C 1
ATOM 635 O O . SER A 1 80 ? 5.965 13.148 -10.062 1 97.38 80 SER A O 1
ATOM 637 N N . ASN A 1 81 ? 6.477 14.594 -8.508 1 97.75 81 ASN A N 1
ATOM 638 C CA . ASN A 1 81 ? 7.105 13.586 -7.656 1 97.75 81 ASN A CA 1
ATOM 639 C C . ASN A 1 81 ? 6.105 12.977 -6.68 1 97.75 81 ASN A C 1
ATOM 641 O O . ASN A 1 81 ? 6.5 12.391 -5.664 1 97.75 81 ASN A O 1
ATOM 645 N N . HIS A 1 82 ? 4.824 13.172 -6.812 1 98.56 82 HIS A N 1
ATOM 646 C CA . HIS A 1 82 ? 3.709 12.594 -6.07 1 98.56 82 HIS A CA 1
ATOM 647 C C . HIS A 1 82 ? 3.607 13.195 -4.672 1 98.56 82 HIS A C 1
ATOM 649 O O . HIS A 1 82 ? 3.307 12.484 -3.711 1 98.56 82 HIS A O 1
ATOM 655 N N . THR A 1 83 ? 3.967 14.508 -4.594 1 98.69 83 THR A N 1
ATOM 656 C CA . THR A 1 83 ? 3.787 15.273 -3.365 1 98.69 83 THR A CA 1
ATOM 657 C C . THR A 1 83 ? 2.508 16.109 -3.426 1 98.69 83 THR A C 1
ATOM 659 O O . THR A 1 83 ? 2.246 16.781 -4.426 1 98.69 83 THR A O 1
ATOM 662 N N . VAL A 1 84 ? 1.782 16 -2.414 1 98.88 84 VAL A N 1
ATOM 663 C CA . VAL A 1 84 ? 0.658 16.906 -2.229 1 98.88 84 VAL A CA 1
ATOM 664 C C . VAL A 1 84 ? 1.085 18.094 -1.353 1 98.88 84 VAL A C 1
ATOM 666 O O . VAL A 1 84 ? 1.622 17.891 -0.26 1 98.88 84 VAL A O 1
ATOM 669 N N . PHE A 1 85 ? 0.761 19.297 -1.875 1 98.81 85 PHE A N 1
ATOM 670 C CA . PHE A 1 85 ? 1.189 20.5 -1.164 1 98.81 85 PHE A CA 1
ATOM 671 C C . PHE A 1 85 ? 0.027 21.469 -0.985 1 98.81 85 PHE A C 1
ATOM 673 O O . PHE A 1 85 ? -0.673 21.781 -1.947 1 98.81 85 PHE A O 1
ATOM 680 N N . ILE A 1 86 ? -0.189 21.812 0.259 1 98.69 86 ILE A N 1
ATOM 681 C CA . ILE A 1 86 ? -1.13 22.875 0.619 1 98.69 86 ILE A CA 1
ATOM 682 C C . ILE A 1 86 ? -0.395 24 1.348 1 98.69 86 ILE A C 1
ATOM 684 O O . ILE A 1 86 ? 0.111 23.797 2.455 1 98.69 86 ILE A O 1
ATOM 688 N N . ALA A 1 87 ? -0.371 25.125 0.807 1 98.06 87 ALA A N 1
ATOM 689 C CA . ALA A 1 87 ? 0.44 26.219 1.328 1 98.06 87 ALA A CA 1
ATOM 690 C C . ALA A 1 87 ? -0.064 26.672 2.695 1 98.06 87 ALA A C 1
ATOM 692 O O . ALA A 1 87 ? 0.73 26.938 3.604 1 98.06 87 ALA A O 1
ATOM 693 N N . LYS A 1 88 ? -1.358 26.844 2.781 1 97.69 88 LYS A N 1
ATOM 694 C CA . LYS A 1 88 ? -2.016 27.25 4.02 1 97.69 88 LYS A CA 1
ATOM 695 C C . LYS A 1 88 ? -3.146 26.281 4.383 1 97.69 88 LYS A C 1
ATOM 697 O O . LYS A 1 88 ? -4.289 26.469 3.957 1 97.69 88 LYS A O 1
ATOM 702 N N . ALA A 1 89 ? -2.811 25.375 5.211 1 98 89 ALA A N 1
ATOM 703 C CA . ALA A 1 89 ? -3.76 24.312 5.539 1 98 89 ALA A CA 1
ATOM 704 C C . ALA A 1 89 ? -4.98 24.875 6.266 1 98 89 ALA A C 1
ATOM 706 O O . ALA A 1 89 ? -4.855 25.797 7.082 1 98 89 ALA A O 1
ATOM 707 N N . GLN A 1 90 ? -6.125 24.391 5.961 1 97.5 90 GLN A N 1
ATOM 708 C CA . GLN A 1 90 ? -7.395 24.734 6.594 1 97.5 90 GLN A CA 1
ATOM 709 C C . GLN A 1 90 ? -8.031 23.531 7.266 1 97.5 90 GLN A C 1
ATOM 711 O O . GLN A 1 90 ? -7.672 22.391 6.961 1 97.5 90 GLN A O 1
ATOM 716 N N . VAL A 1 91 ? -8.938 23.766 8.188 1 96.94 91 VAL A N 1
ATOM 717 C CA . VAL A 1 91 ? -9.617 22.688 8.898 1 96.94 91 VAL A CA 1
ATOM 718 C C . VAL A 1 91 ? -10.258 21.719 7.898 1 96.94 91 VAL A C 1
ATOM 720 O O . VAL A 1 91 ? -10.266 20.516 8.109 1 96.94 91 VAL A O 1
ATOM 723 N N . GLU A 1 92 ? -10.734 22.281 6.762 1 96.94 92 GLU A N 1
ATOM 724 C CA . GLU A 1 92 ? -11.422 21.484 5.742 1 96.94 92 GLU A CA 1
ATOM 725 C C . GLU A 1 92 ? -10.461 20.516 5.059 1 96.94 92 GLU A C 1
ATOM 727 O O . GLU A 1 92 ? -10.891 19.578 4.375 1 96.94 92 GLU A O 1
ATOM 732 N N . ASP A 1 93 ? -9.219 20.812 5.258 1 97.94 93 ASP A N 1
ATOM 733 C CA . ASP A 1 93 ? -8.227 19.922 4.641 1 97.94 93 ASP A CA 1
ATOM 734 C C . ASP A 1 93 ? -8.039 18.656 5.461 1 97.94 93 ASP A C 1
ATOM 736 O O . ASP A 1 93 ? -7.324 17.734 5.043 1 97.94 93 ASP A O 1
ATOM 740 N N . SER A 1 94 ? -8.633 18.516 6.625 1 97.62 94 SER A N 1
ATOM 741 C CA . SER A 1 94 ? -8.625 17.266 7.375 1 97.62 94 SER A CA 1
ATOM 742 C C . SER A 1 94 ? -9.266 16.141 6.574 1 97.62 94 SER A C 1
ATOM 744 O O . SER A 1 94 ? -10.188 16.375 5.789 1 97.62 94 SER A O 1
ATOM 746 N N . GLY A 1 95 ? -8.734 14.953 6.793 1 97.94 95 GLY A N 1
ATOM 747 C CA . GLY A 1 95 ? -9.336 13.82 6.109 1 97.94 95 GLY A CA 1
ATOM 748 C C . GLY A 1 95 ? -8.344 12.703 5.828 1 97.94 95 GLY A C 1
ATOM 749 O O . GLY A 1 95 ? -7.23 12.703 6.359 1 97.94 95 GLY A O 1
ATOM 750 N N . ASN A 1 96 ? -8.82 11.688 5.129 1 98.56 96 ASN A N 1
ATOM 751 C CA . ASN A 1 96 ? -7.996 10.555 4.73 1 98.56 96 ASN A CA 1
ATOM 752 C C . ASN A 1 96 ? -7.363 10.773 3.361 1 98.56 96 ASN A C 1
ATOM 754 O O . ASN A 1 96 ? -8.07 10.93 2.361 1 98.56 96 ASN A O 1
ATOM 758 N N . TYR A 1 97 ? -6.074 10.867 3.373 1 98.62 97 TYR A N 1
ATOM 759 C CA . TYR A 1 97 ? -5.324 10.984 2.127 1 98.62 97 TYR A CA 1
ATOM 760 C C . TYR A 1 97 ? -4.73 9.648 1.721 1 98.62 97 TYR A C 1
ATOM 762 O O . TYR A 1 97 ? -4.066 8.984 2.523 1 98.62 97 TYR A O 1
ATOM 770 N N . LYS A 1 98 ? -4.922 9.188 0.442 1 98.88 98 LYS A N 1
ATOM 771 C CA . LYS A 1 98 ? -4.461 7.898 -0.068 1 98.88 98 LYS A CA 1
ATOM 772 C C . LYS A 1 98 ? -3.713 8.062 -1.389 1 98.88 98 LYS A C 1
ATOM 774 O O . LYS A 1 98 ? -4.191 8.75 -2.295 1 98.88 98 LYS A O 1
ATOM 779 N N . CYS A 1 99 ? -2.539 7.516 -1.458 1 98.88 99 CYS A N 1
ATOM 780 C CA . CYS A 1 99 ? -1.823 7.395 -2.723 1 98.88 99 CYS A CA 1
ATOM 781 C C . CYS A 1 99 ? -1.874 5.961 -3.238 1 98.88 99 CYS A C 1
ATOM 783 O O . CYS A 1 99 ? -1.565 5.02 -2.506 1 98.88 99 CYS A O 1
ATOM 785 N N . SER A 1 100 ? -2.258 5.746 -4.43 1 98.88 100 SER A N 1
ATOM 786 C CA . SER A 1 100 ? -2.375 4.426 -5.039 1 98.88 100 SER A CA 1
ATOM 787 C C . SER A 1 100 ? -1.518 4.316 -6.297 1 98.88 100 SER A C 1
ATOM 789 O O . SER A 1 100 ? -1.566 5.191 -7.164 1 98.88 100 SER A O 1
ATOM 791 N N . ALA A 1 101 ? -0.771 3.244 -6.355 1 98.75 101 ALA A N 1
ATOM 792 C CA . ALA A 1 101 ? 0.066 2.963 -7.52 1 98.75 101 ALA A CA 1
ATOM 793 C C . ALA A 1 101 ? -0.354 1.659 -8.195 1 98.75 101 ALA A C 1
ATOM 795 O O . ALA A 1 101 ? -0.667 0.676 -7.516 1 98.75 101 ALA A O 1
ATOM 796 N N . LYS A 1 102 ? -0.34 1.698 -9.508 1 97.88 102 LYS A N 1
ATOM 797 C CA . LYS A 1 102 ? -0.724 0.517 -10.273 1 97.88 102 LYS A CA 1
ATOM 798 C C . LYS A 1 102 ? 0.246 0.272 -11.43 1 97.88 102 LYS A C 1
ATOM 800 O O . LYS A 1 102 ? 0.661 1.213 -12.109 1 97.88 102 LYS A O 1
ATOM 805 N N . TYR A 1 103 ? 0.658 -1.02 -11.609 1 96.12 103 TYR A N 1
ATOM 806 C CA . TYR A 1 103 ? 1.446 -1.479 -12.75 1 96.12 103 TYR A CA 1
ATOM 807 C C . TYR A 1 103 ? 1.147 -2.939 -13.062 1 96.12 103 TYR A C 1
ATOM 809 O O . TYR A 1 103 ? 1.354 -3.818 -12.219 1 96.12 103 TYR A O 1
ATOM 817 N N . GLY A 1 104 ? 0.68 -3.121 -14.289 1 93.56 104 GLY A N 1
ATOM 818 C CA . GLY A 1 104 ? 0.329 -4.484 -14.648 1 93.56 104 GLY A CA 1
ATOM 819 C C . GLY A 1 104 ? -0.651 -5.125 -13.68 1 93.56 104 GLY A C 1
ATOM 820 O O . GLY A 1 104 ? -1.711 -4.559 -13.398 1 93.56 104 GLY A O 1
ATOM 821 N N . ASN A 1 105 ? -0.149 -6.297 -13.125 1 93.88 105 ASN A N 1
ATOM 822 C CA . ASN A 1 105 ? -1.03 -7.051 -12.242 1 93.88 105 ASN A CA 1
ATOM 823 C C . ASN A 1 105 ? -0.82 -6.672 -10.773 1 93.88 105 ASN A C 1
ATOM 825 O O . ASN A 1 105 ? -1.421 -7.266 -9.883 1 93.88 105 ASN A O 1
ATOM 829 N N . SER A 1 106 ? 0.006 -5.68 -10.578 1 96.06 106 SER A N 1
ATOM 830 C CA . SER A 1 106 ? 0.371 -5.285 -9.227 1 96.06 106 SER A CA 1
ATOM 831 C C . SER A 1 106 ? -0.218 -3.924 -8.867 1 96.06 106 SER A C 1
ATOM 833 O O . SER A 1 106 ? -0.271 -3.025 -9.711 1 96.06 106 SER A O 1
ATOM 835 N N . GLN A 1 107 ? -0.674 -3.76 -7.652 1 98.06 107 GLN A N 1
ATOM 836 C CA . GLN A 1 107 ? -1.16 -2.494 -7.113 1 98.06 107 GLN A CA 1
ATOM 837 C C . GLN A 1 107 ? -0.708 -2.301 -5.668 1 98.06 107 GLN A C 1
ATOM 839 O O . GLN A 1 107 ? -0.53 -3.273 -4.934 1 98.06 107 GLN A O 1
ATOM 844 N N . SER A 1 108 ? -0.507 -1.087 -5.281 1 98.75 108 SER A N 1
ATOM 845 C CA . SER A 1 108 ? -0.181 -0.744 -3.9 1 98.75 108 SER A CA 1
ATOM 846 C C . SER A 1 108 ? -0.768 0.609 -3.514 1 98.75 108 SER A C 1
ATOM 848 O O . SER A 1 108 ? -0.819 1.527 -4.336 1 98.75 108 SER A O 1
ATOM 850 N N . SER A 1 109 ? -1.193 0.718 -2.295 1 98.81 109 SER A N 1
ATOM 851 C CA . SER A 1 109 ? -1.695 1.992 -1.792 1 98.81 109 SER A CA 1
ATOM 852 C C . SER A 1 109 ? -1.257 2.229 -0.35 1 98.81 109 SER A C 1
ATOM 854 O O . SER A 1 109 ? -1.06 1.276 0.408 1 98.81 109 SER A O 1
ATOM 856 N N . SER A 1 110 ? -1.048 3.447 -0.03 1 98.69 110 SER A N 1
ATOM 857 C CA . SER A 1 110 ? -0.801 3.912 1.331 1 98.69 110 SER A CA 1
ATOM 858 C C . SER A 1 110 ? -1.704 5.09 1.686 1 98.69 110 SER A C 1
ATOM 860 O O . SER A 1 110 ? -1.934 5.973 0.858 1 98.69 110 SER A O 1
ATOM 862 N N . SER A 1 111 ? -2.186 5.109 2.93 1 98.5 111 SER A N 1
ATOM 863 C CA . SER A 1 111 ? -3.082 6.184 3.346 1 98.5 111 SER A CA 1
ATOM 864 C C . SER A 1 111 ? -2.789 6.625 4.777 1 98.5 111 SER A C 1
ATOM 866 O O . SER A 1 111 ? -2.188 5.879 5.551 1 98.5 111 SER A O 1
ATOM 868 N N . ILE A 1 112 ? -3.232 7.832 5.082 1 97.5 112 ILE A N 1
ATOM 869 C CA . ILE A 1 112 ? -3.104 8.398 6.418 1 97.5 112 ILE A CA 1
ATOM 870 C C . ILE A 1 112 ? -4.254 9.367 6.68 1 97.5 112 ILE A C 1
ATOM 872 O O . ILE A 1 112 ? -4.645 10.133 5.793 1 97.5 112 ILE A O 1
ATOM 876 N N . TYR A 1 113 ? -4.828 9.266 7.832 1 97.12 113 TYR A N 1
ATOM 877 C CA . TYR A 1 113 ? -5.793 10.281 8.258 1 97.12 113 TYR A CA 1
ATOM 878 C C . TYR A 1 113 ? -5.09 11.461 8.914 1 97.12 113 TYR A C 1
ATOM 880 O O . TYR A 1 113 ? -4.32 11.281 9.859 1 97.12 113 TYR A O 1
ATOM 888 N N . ILE A 1 114 ? -5.324 12.648 8.438 1 96.06 114 ILE A N 1
ATOM 889 C CA . ILE A 1 114 ? -4.719 13.867 8.961 1 96.06 114 ILE A CA 1
ATOM 890 C C . ILE A 1 114 ? -5.789 14.734 9.617 1 96.06 114 ILE A C 1
ATOM 892 O O . ILE A 1 114 ? -6.789 15.086 8.984 1 96.06 114 ILE A O 1
ATOM 896 N N . SER A 1 115 ? -5.57 14.992 10.875 1 94.75 115 SER A N 1
ATOM 897 C CA . SER A 1 115 ? -6.457 15.883 11.609 1 94.75 115 SER A CA 1
ATOM 898 C C . SER A 1 115 ? -5.824 17.266 11.805 1 94.75 115 SER A C 1
ATOM 900 O O . SER A 1 115 ? -4.738 17.375 12.375 1 94.75 115 SER A O 1
ATOM 902 N N . LEU A 1 116 ? -6.496 18.281 11.273 1 94.81 116 LEU A N 1
ATOM 903 C CA . LEU A 1 116 ? -6.012 19.641 11.398 1 94.81 116 LEU A CA 1
ATOM 904 C C . LEU A 1 116 ? -6.875 20.438 12.375 1 94.81 116 LEU A C 1
ATOM 906 O O . LEU A 1 116 ? -8.102 20.391 12.305 1 94.81 116 LEU A O 1
ATOM 910 N N . ASP A 1 117 ? -6.254 20.922 13.422 1 86.75 117 ASP A N 1
ATOM 911 C CA . ASP A 1 117 ? -6.977 21.766 14.383 1 86.75 117 ASP A CA 1
ATOM 912 C C . ASP A 1 117 ? -6.309 23.125 14.531 1 86.75 117 ASP A C 1
ATOM 914 O O . ASP A 1 117 ? -5.141 23.297 14.18 1 86.75 117 ASP A O 1
ATOM 918 N N . ASN A 1 118 ? -7.109 24.125 14.852 1 75.25 118 ASN A N 1
ATOM 919 C CA . ASN A 1 118 ? -6.586 25.469 15.086 1 75.25 118 ASN A CA 1
ATOM 920 C C . ASN A 1 118 ? -5.609 25.484 16.266 1 75.25 118 ASN A C 1
ATOM 922 O O . ASN A 1 118 ? -5.742 24.703 17.203 1 75.25 118 ASN A O 1
ATOM 926 N N . GLU A 1 119 ? -4.281 25.625 15.961 1 62.22 119 GLU A N 1
ATOM 927 C CA . GLU A 1 119 ? -3.314 25.719 17.047 1 62.22 119 GLU A CA 1
ATOM 928 C C . GLU A 1 119 ? -4 26.062 18.359 1 62.22 119 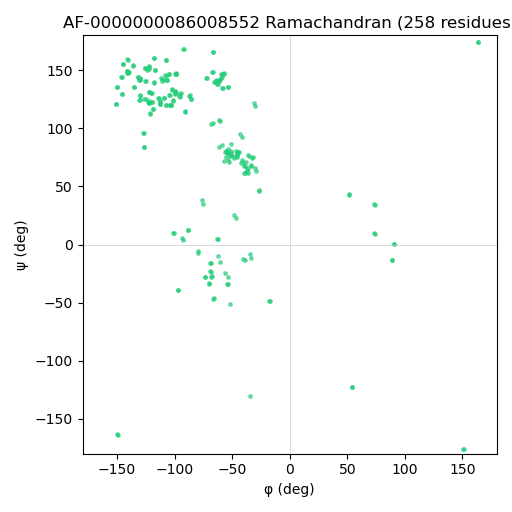GLU A C 1
ATOM 930 O O . GLU A 1 119 ? -3.561 25.625 19.438 1 62.22 119 GLU A O 1
ATOM 935 N N . TYR A 1 120 ? -4.852 27.094 18.266 1 51.84 120 TYR A N 1
ATOM 936 C CA . TYR A 1 120 ? -5.305 27.672 19.531 1 51.84 120 TYR A CA 1
ATOM 937 C C . TYR A 1 120 ? -6.098 26.641 20.344 1 51.84 120 TYR A C 1
ATOM 939 O O . TYR A 1 120 ? -6.84 27.016 21.25 1 51.84 120 TYR A O 1
ATOM 947 N N . SER A 1 121 ? -6.129 25.516 19.828 1 47.41 121 SER A N 1
ATOM 948 C CA . SER A 1 121 ? -6.93 24.828 20.844 1 47.41 121 SER A CA 1
ATOM 949 C C . SER A 1 121 ? -6.172 24.719 22.156 1 47.41 121 SER A C 1
ATOM 951 O O . SER A 1 121 ? -4.988 24.375 22.172 1 47.41 121 SER A O 1
ATOM 953 N N . ASP A 1 122 ? -6.484 25.484 23.125 1 41.94 122 ASP A N 1
ATOM 954 C CA . ASP A 1 122 ? -6.102 25.75 24.5 1 41.94 122 ASP A CA 1
ATOM 955 C C . ASP A 1 122 ? -5.684 24.469 25.219 1 41.94 122 ASP A C 1
ATOM 957 O O . ASP A 1 122 ? -5.594 24.438 26.453 1 41.94 122 ASP A O 1
ATOM 961 N N . GLY A 1 123 ? -5.848 23.297 24.656 1 45.44 123 GLY A N 1
ATOM 962 C CA . GLY A 1 123 ? -5.574 22.406 25.781 1 45.44 123 GLY A CA 1
ATOM 963 C C . GLY A 1 123 ? -4.129 22.453 26.234 1 45.44 123 GLY A C 1
ATOM 964 O O . GLY A 1 123 ? -3.262 22.969 25.531 1 45.44 123 GLY A O 1
ATOM 965 N N . PRO A 1 124 ? -3.693 22.266 27.469 1 43.22 124 PRO A N 1
ATOM 966 C CA . PRO A 1 124 ? -2.396 22.453 28.125 1 43.22 124 PRO A CA 1
ATOM 967 C C . PRO A 1 124 ? -1.236 21.891 27.312 1 43.22 124 PRO A C 1
ATOM 969 O O . PRO A 1 124 ? -1.256 20.719 26.938 1 43.22 124 PRO A O 1
ATOM 972 N N . ARG A 1 125 ? -0.721 22.484 26.266 1 43.59 125 ARG A N 1
ATOM 973 C CA . ARG A 1 125 ? 0.622 22.047 25.891 1 43.59 125 ARG A CA 1
ATOM 974 C C . ARG A 1 125 ? 1.414 21.594 27.109 1 43.59 125 ARG A C 1
ATOM 976 O O . ARG A 1 125 ? 1.239 22.141 28.203 1 43.59 125 ARG A O 1
ATOM 983 N N . ARG A 1 126 ? 1.845 20.344 27.156 1 38.78 126 ARG A N 1
ATOM 984 C CA . ARG A 1 126 ? 2.719 19.922 28.234 1 38.78 126 ARG A CA 1
ATOM 985 C C . ARG A 1 126 ? 3.85 20.922 28.453 1 38.78 126 ARG A C 1
ATOM 987 O O . ARG A 1 126 ? 4.949 20.75 27.922 1 38.78 126 ARG A O 1
ATOM 994 N N . LYS A 1 127 ? 3.742 22.203 28.062 1 36.38 127 LYS A N 1
ATOM 995 C CA . LYS A 1 127 ? 4.844 23.047 28.547 1 36.38 127 LYS A CA 1
ATOM 996 C C . LYS A 1 127 ? 4.996 22.922 30.047 1 36.38 127 LYS A C 1
ATOM 998 O O . LYS A 1 127 ? 5.855 23.578 30.641 1 36.38 127 LYS A O 1
ATOM 1003 N N . ASP A 1 128 ? 3.969 22.625 30.766 1 36.09 128 ASP A N 1
ATOM 1004 C CA . ASP A 1 128 ? 4.133 23.109 32.125 1 36.09 128 ASP A CA 1
ATOM 1005 C C . ASP A 1 128 ? 5.34 22.453 32.812 1 36.09 128 ASP A C 1
ATOM 1007 O O . ASP A 1 128 ? 5.523 22.578 34.031 1 36.09 128 ASP A O 1
ATOM 1011 N N . HIS A 1 129 ? 6 21.391 32.25 1 34.28 129 HIS A N 1
ATOM 1012 C CA . HIS A 1 129 ? 6.953 21.125 33.312 1 34.28 129 HIS A CA 1
ATOM 1013 C C . HIS A 1 129 ? 8.094 22.141 33.312 1 34.28 129 HIS A C 1
ATOM 1015 O O . HIS A 1 129 ? 9.062 21.984 32.562 1 34.28 129 HIS A O 1
ATOM 1021 N N . VAL A 1 130 ? 7.805 23.469 33.031 1 31.28 130 VAL A N 1
ATOM 1022 C CA . VAL A 1 130 ? 8.828 24.469 33.312 1 31.28 130 VAL A CA 1
ATOM 1023 C C . VAL A 1 130 ? 9.617 24.062 34.562 1 31.28 130 VAL A C 1
ATOM 1025 O O . VAL A 1 130 ? 9.141 23.266 35.375 1 31.28 130 VAL A O 1
ATOM 1028 N N . MET A 1 131 ? 9.789 25.094 35.594 1 25.58 131 MET A N 1
ATOM 1029 C CA . MET A 1 131 ? 10.641 25.344 36.75 1 25.58 131 MET A CA 1
ATOM 1030 C C . MET A 1 131 ? 10.344 24.328 37.875 1 25.58 131 MET A C 1
ATOM 1032 O O . MET A 1 131 ? 9.18 24.062 38.188 1 25.58 131 MET A O 1
ATOM 1036 N N . MET B 1 1 ? 9.031 -11.188 79.75 1 30.61 1 MET B N 1
ATOM 1037 C CA . MET B 1 1 ? 8.586 -11.555 78.375 1 30.61 1 MET B CA 1
ATOM 1038 C C . MET B 1 1 ? 8.508 -10.32 77.5 1 30.61 1 MET B C 1
ATOM 1040 O O . MET B 1 1 ? 7.742 -9.398 77.75 1 30.61 1 MET B O 1
ATOM 1044 N N . ALA B 1 2 ? 9.766 -9.898 76.938 1 33.44 2 ALA B N 1
ATOM 1045 C CA . ALA B 1 2 ? 10.109 -8.789 76.062 1 33.44 2 ALA B CA 1
ATOM 1046 C C . ALA B 1 2 ? 9.328 -8.875 74.75 1 33.44 2 ALA B C 1
ATOM 1048 O O . ALA B 1 2 ? 9.391 -9.898 74.062 1 33.44 2 ALA B O 1
ATOM 1049 N N . VAL B 1 3 ? 8.094 -8.375 74.625 1 38.94 3 VAL B N 1
ATOM 1050 C CA . VAL B 1 3 ? 7.207 -8.258 73.5 1 38.94 3 VAL B CA 1
ATOM 1051 C C . VAL B 1 3 ? 7.895 -7.453 72.375 1 38.94 3 VAL B C 1
ATOM 1053 O O . VAL B 1 3 ? 8.219 -6.277 72.562 1 38.94 3 VAL B O 1
ATOM 1056 N N . PHE B 1 4 ? 8.914 -8.047 71.688 1 42.78 4 PHE B N 1
ATOM 1057 C CA . PHE B 1 4 ? 9.523 -7.477 70.5 1 42.78 4 PHE B CA 1
ATOM 1058 C C . PHE B 1 4 ? 8.453 -7.113 69.5 1 42.78 4 PHE B C 1
ATOM 1060 O O . PHE B 1 4 ? 7.703 -7.977 69 1 42.78 4 PHE B O 1
ATOM 1067 N N . SER B 1 5 ? 7.852 -5.926 69.562 1 44.34 5 SER B N 1
ATOM 1068 C CA . SER B 1 5 ? 6.992 -5.305 68.562 1 44.34 5 SER B CA 1
ATOM 1069 C C . SER B 1 5 ? 7.691 -5.219 67.25 1 44.34 5 SER B C 1
ATOM 1071 O O . SER B 1 5 ? 8.688 -4.508 67.062 1 44.34 5 SER B O 1
ATOM 1073 N N . LEU B 1 6 ? 7.824 -6.379 66.5 1 42.78 6 LEU B N 1
ATOM 1074 C CA . LEU B 1 6 ? 8.281 -6.379 65.125 1 42.78 6 LEU B CA 1
ATOM 1075 C C . LEU B 1 6 ? 7.48 -5.375 64.312 1 42.78 6 LEU B C 1
ATOM 1077 O O . LEU B 1 6 ? 6.27 -5.527 64.125 1 42.78 6 LEU B O 1
ATOM 1081 N N . VAL B 1 7 ? 7.809 -4.062 64.375 1 42.44 7 VAL B N 1
ATOM 1082 C CA 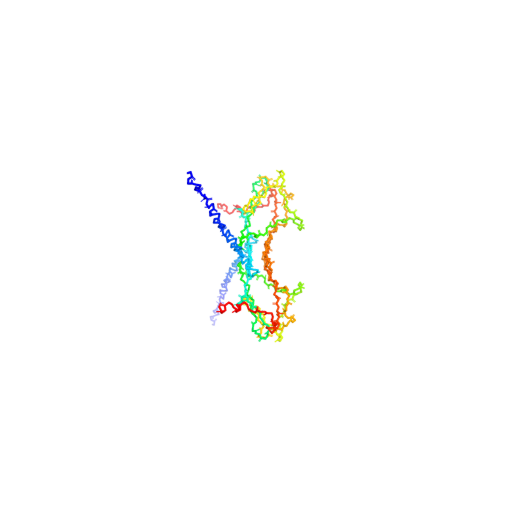. VAL B 1 7 ? 7.34 -3.043 63.469 1 42.44 7 VAL B CA 1
ATOM 1083 C C . VAL B 1 7 ? 7.641 -3.477 62.031 1 42.44 7 VAL B C 1
ATOM 1085 O O . VAL B 1 7 ? 8.805 -3.65 61.656 1 42.44 7 VAL B O 1
ATOM 1088 N N . TRP B 1 8 ? 6.801 -4.352 61.375 1 40.81 8 TRP B N 1
ATOM 1089 C CA . TRP B 1 8 ? 6.785 -4.629 59.938 1 40.81 8 TRP B CA 1
ATOM 1090 C C . TRP B 1 8 ? 6.824 -3.334 59.125 1 40.81 8 TRP B C 1
ATOM 1092 O O . TRP B 1 8 ? 5.914 -2.508 59.219 1 40.81 8 TRP B O 1
ATOM 1102 N N . TYR B 1 9 ? 8.016 -2.758 58.969 1 44.34 9 TYR B N 1
ATOM 1103 C CA . TYR B 1 9 ? 8.211 -1.713 57.969 1 44.34 9 TYR B CA 1
ATOM 1104 C C . TYR B 1 9 ? 7.762 -2.182 56.594 1 44.34 9 TYR B C 1
ATOM 1106 O O . TYR B 1 9 ? 8.398 -3.053 56 1 44.34 9 TYR B O 1
ATOM 1114 N N . PHE B 1 10 ? 6.438 -2.291 56.375 1 42.97 10 PHE B N 1
ATOM 1115 C CA . PHE B 1 10 ? 5.945 -2.432 55 1 42.97 10 PHE B CA 1
ATOM 1116 C C . PHE B 1 10 ? 6.465 -1.303 54.125 1 42.97 10 PHE B C 1
ATOM 1118 O O . PHE B 1 10 ? 6.074 -0.146 54.281 1 42.97 10 PHE B O 1
ATOM 1125 N N . VAL B 1 11 ? 7.711 -1.341 53.656 1 40.09 11 VAL B N 1
ATOM 1126 C CA . VAL B 1 11 ? 8.18 -0.483 52.594 1 40.09 11 VAL B CA 1
ATOM 1127 C C . VAL B 1 11 ? 7.277 -0.659 51.375 1 40.09 11 VAL B C 1
ATOM 1129 O O . VAL B 1 11 ? 7.219 -1.744 50.781 1 40.09 11 VAL B O 1
ATOM 1132 N N . LEU B 1 12 ? 6.117 -0.047 51.281 1 40.41 12 LEU B N 1
ATOM 1133 C CA . LEU B 1 12 ? 5.398 0.162 50.031 1 40.41 12 LEU B CA 1
ATOM 1134 C C . LEU B 1 12 ? 6.352 0.592 48.938 1 40.41 12 LEU B C 1
ATOM 1136 O O . LEU B 1 12 ? 6.914 1.688 48.969 1 40.41 12 LEU B O 1
ATOM 1140 N N . SER B 1 13 ? 7.195 -0.345 48.5 1 42.16 13 SER B N 1
ATOM 1141 C CA . SER B 1 13 ? 7.82 -0.064 47.219 1 42.16 13 SER B CA 1
ATOM 1142 C C . SER B 1 13 ? 6.809 0.501 46.219 1 42.16 13 SER B C 1
ATOM 1144 O O . SER B 1 13 ? 5.773 -0.119 45.938 1 42.16 13 SER B O 1
ATOM 1146 N N . PHE B 1 14 ? 6.688 1.783 46.062 1 44.97 14 PHE B N 1
ATOM 1147 C CA . PHE B 1 14 ? 6.062 2.457 44.938 1 44.97 14 PHE B CA 1
ATOM 1148 C C . PHE B 1 14 ? 6.438 1.772 43.625 1 44.97 14 PHE B C 1
ATOM 1150 O O . PHE B 1 14 ? 7.59 1.834 43.188 1 44.97 14 PHE B O 1
ATOM 1157 N N . LEU B 1 15 ? 5.902 0.537 43.375 1 46.91 15 LEU B N 1
ATOM 1158 C CA . LEU B 1 15 ? 5.867 0.086 42 1 46.91 15 LEU B CA 1
ATOM 1159 C C . LEU B 1 15 ? 5.582 1.25 41.062 1 46.91 15 LEU B C 1
ATOM 1161 O O . LEU B 1 15 ? 4.469 1.777 41.031 1 46.91 15 LEU B O 1
ATOM 1165 N N . GLY B 1 16 ? 6.496 2.207 40.969 1 44.25 16 GLY B N 1
ATOM 1166 C CA . GLY B 1 16 ? 6.453 3.145 39.844 1 44.25 16 GLY B CA 1
ATOM 1167 C C . GLY B 1 16 ? 6.035 2.5 38.531 1 44.25 16 GLY B C 1
ATOM 1168 O O . GLY B 1 16 ? 6.867 1.928 37.844 1 44.25 16 GLY B O 1
ATOM 1169 N N . LEU B 1 17 ? 4.84 1.976 38.406 1 41.78 17 LEU B N 1
ATOM 1170 C CA . LEU B 1 17 ? 4.281 1.717 37.094 1 41.78 17 LEU B CA 1
ATOM 1171 C C . LEU B 1 17 ? 4.629 2.846 36.125 1 41.78 17 LEU B C 1
ATOM 1173 O O . LEU B 1 17 ? 4.004 3.908 36.156 1 41.78 17 LEU B O 1
ATOM 1177 N N . THR B 1 18 ? 5.875 3.021 35.906 1 45.47 18 THR B N 1
ATOM 1178 C CA . THR B 1 18 ? 6.16 3.818 34.719 1 45.47 18 THR B CA 1
ATOM 1179 C C . THR B 1 18 ? 5.352 3.312 33.531 1 45.47 18 THR B C 1
ATOM 1181 O O . THR B 1 18 ? 5.598 2.213 33.031 1 45.47 18 THR B O 1
ATOM 1184 N N . VAL B 1 19 ? 4.117 3.594 33.531 1 42.84 19 VAL B N 1
ATOM 1185 C CA . VAL B 1 19 ? 3.453 3.479 32.219 1 42.84 19 VAL B CA 1
ATOM 1186 C C . VAL B 1 19 ? 4.367 4.008 31.125 1 42.84 19 VAL B C 1
ATOM 1188 O O . VAL B 1 19 ? 4.621 5.215 31.047 1 42.84 19 VAL B O 1
ATOM 1191 N N . HIS B 1 20 ? 5.477 3.373 30.828 1 39.25 20 HIS B N 1
ATOM 1192 C CA . HIS B 1 20 ? 5.969 3.701 29.484 1 39.25 20 HIS B CA 1
ATOM 1193 C C . HIS B 1 20 ? 4.812 3.986 28.531 1 39.25 20 HIS B C 1
ATOM 1195 O O . HIS B 1 20 ? 3.982 3.111 28.281 1 39.25 20 HIS B O 1
ATOM 1201 N N . HIS B 1 21 ? 4.207 5.129 28.672 1 39.97 21 HIS B N 1
ATOM 1202 C CA . HIS B 1 21 ? 3.434 5.523 27.5 1 39.97 21 HIS B CA 1
ATOM 1203 C C . HIS B 1 21 ? 4.109 5.055 26.203 1 39.97 21 HIS B C 1
ATOM 1205 O O . HIS B 1 21 ? 5.195 5.523 25.859 1 39.97 21 HIS B O 1
ATOM 1211 N N . GLU B 1 22 ? 4.164 3.797 25.984 1 43.66 22 GLU B N 1
ATOM 1212 C CA . GLU B 1 22 ? 4.488 3.479 24.594 1 43.66 22 GLU B CA 1
ATOM 1213 C C . GLU B 1 22 ? 3.967 4.551 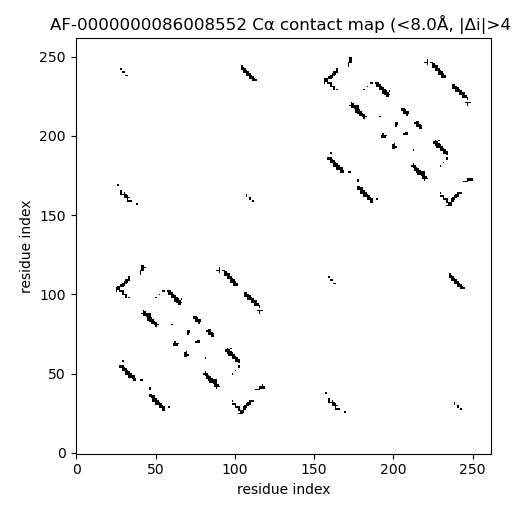23.656 1 43.66 22 GLU B C 1
ATOM 1215 O O . GLU B 1 22 ? 2.756 4.758 23.547 1 43.66 22 GLU B O 1
ATOM 1220 N N . ASN B 1 23 ? 4.449 5.738 23.703 1 44.72 23 ASN B N 1
ATOM 1221 C CA . ASN B 1 23 ? 4.172 6.758 22.688 1 44.72 23 ASN B CA 1
ATOM 1222 C C . ASN B 1 23 ? 3.852 6.133 21.328 1 44.72 23 ASN B C 1
ATOM 1224 O O . ASN B 1 23 ? 4.758 5.766 20.594 1 44.72 23 ASN B O 1
ATOM 1228 N N . SER B 1 24 ? 3.016 5.172 21.297 1 53.06 24 SER B N 1
ATOM 1229 C CA . SER B 1 24 ? 2.535 4.734 19.984 1 53.06 24 SER B CA 1
ATOM 1230 C C . SER B 1 24 ? 2.381 5.91 19.031 1 53.06 24 SER B C 1
ATOM 1232 O O . SER B 1 24 ? 1.538 6.785 19.25 1 53.06 24 SER B O 1
ATOM 1234 N N . ASP B 1 25 ? 3.492 6.344 18.531 1 60.38 25 ASP B N 1
ATOM 1235 C CA . ASP B 1 25 ? 3.461 7.434 17.547 1 60.38 25 ASP B CA 1
ATOM 1236 C C . ASP B 1 25 ? 2.389 7.195 16.5 1 60.38 25 ASP B C 1
ATOM 1238 O O . ASP B 1 25 ? 2.555 6.348 15.617 1 60.38 25 ASP B O 1
ATOM 1242 N N . ALA B 1 26 ? 1.144 7.52 16.906 1 59.38 26 ALA B N 1
ATOM 1243 C CA . ALA B 1 26 ? -0.008 7.438 16.016 1 59.38 26 ALA B CA 1
ATOM 1244 C C . ALA B 1 26 ? 0.346 7.945 14.617 1 59.38 26 ALA B C 1
ATOM 1246 O O . ALA B 1 26 ? -0.357 7.652 13.648 1 59.38 26 ALA B O 1
ATOM 1247 N N . ASN B 1 27 ? 1.491 8.578 14.586 1 67.25 27 ASN B N 1
ATOM 1248 C CA . ASN B 1 27 ? 1.854 9.141 13.281 1 67.25 27 ASN B CA 1
ATOM 1249 C C . ASN B 1 27 ? 2.869 8.258 12.562 1 67.25 27 ASN B C 1
ATOM 1251 O O . ASN B 1 27 ? 3.461 8.68 11.562 1 67.25 27 ASN B O 1
ATOM 1255 N N . ALA B 1 28 ? 2.977 7.117 13.219 1 84.44 28 ALA B N 1
ATOM 1256 C CA . ALA B 1 28 ? 3.896 6.219 12.531 1 84.44 28 ALA B CA 1
ATOM 1257 C C . ALA B 1 28 ? 3.27 5.668 11.25 1 84.44 28 ALA B C 1
ATOM 1259 O O . ALA B 1 28 ? 2.051 5.488 11.18 1 84.44 28 ALA B O 1
ATOM 1260 N N . PHE B 1 29 ? 4.125 5.535 10.258 1 93.5 29 PHE B N 1
ATOM 1261 C CA . PHE B 1 29 ? 3.658 5.102 8.953 1 93.5 29 PHE B CA 1
ATOM 1262 C C . PHE B 1 29 ? 3.908 3.609 8.758 1 93.5 29 PHE B C 1
ATOM 1264 O O . PHE B 1 29 ? 4.852 3.053 9.32 1 93.5 29 PHE B O 1
ATOM 1271 N N . VAL B 1 30 ? 3.006 3.035 8.031 1 97.44 30 VAL B N 1
ATOM 1272 C CA . VAL B 1 30 ? 3.223 1.651 7.621 1 97.44 30 VAL B CA 1
ATOM 1273 C C . VAL B 1 30 ? 3.322 1.57 6.098 1 97.44 30 VAL B C 1
ATOM 1275 O O . VAL B 1 30 ? 2.771 2.414 5.387 1 97.44 30 VAL B O 1
ATOM 1278 N N . SER B 1 31 ? 4.055 0.629 5.586 1 97.94 31 SER B N 1
ATOM 1279 C CA . SER B 1 31 ? 4.148 0.345 4.16 1 97.94 31 SER B CA 1
ATOM 1280 C C . SER B 1 31 ? 4.219 -1.155 3.898 1 97.94 31 SER B C 1
ATOM 1282 O O . SER B 1 31 ? 4.684 -1.917 4.746 1 97.94 31 SER B O 1
ATOM 1284 N N . THR B 1 32 ? 3.695 -1.538 2.785 1 98.69 32 THR B N 1
ATOM 1285 C CA . THR B 1 32 ? 3.689 -2.945 2.4 1 98.69 32 THR B CA 1
ATOM 1286 C C . THR B 1 32 ? 4.312 -3.133 1.02 1 98.69 32 THR B C 1
ATOM 1288 O O . THR B 1 32 ? 4.285 -2.219 0.193 1 98.69 32 THR B O 1
ATOM 1291 N N . ARG B 1 33 ? 4.867 -4.32 0.848 1 97.88 33 ARG B N 1
ATOM 1292 C CA . ARG B 1 33 ? 5.363 -4.762 -0.452 1 97.88 33 ARG B CA 1
ATOM 1293 C C . ARG B 1 33 ? 5.156 -6.258 -0.641 1 97.88 33 ARG B C 1
ATOM 1295 O O . ARG B 1 33 ? 5.555 -7.059 0.208 1 97.88 33 ARG B O 1
ATOM 1302 N N . ILE B 1 34 ? 4.559 -6.602 -1.771 1 97.75 34 ILE B N 1
ATOM 1303 C CA . ILE B 1 34 ? 4.367 -8.016 -2.086 1 97.75 34 ILE B CA 1
ATOM 1304 C C . ILE B 1 34 ? 5.457 -8.477 -3.051 1 97.75 34 ILE B C 1
ATOM 1306 O O . ILE B 1 34 ? 5.949 -7.695 -3.863 1 97.75 34 ILE B O 1
ATOM 1310 N N . SER B 1 35 ? 5.816 -9.727 -2.861 1 95.75 35 SER B N 1
ATOM 1311 C CA . SER B 1 35 ? 6.711 -10.391 -3.809 1 95.75 35 SER B CA 1
ATOM 1312 C C . SER B 1 35 ? 6.352 -11.859 -3.971 1 95.75 35 SER B C 1
ATOM 1314 O O . SER B 1 35 ? 5.691 -12.445 -3.109 1 95.75 35 SER B O 1
ATOM 1316 N N . LEU B 1 36 ? 6.723 -12.398 -5.102 1 96.06 36 LEU B N 1
ATOM 1317 C CA . LEU B 1 36 ? 6.551 -13.828 -5.375 1 96.06 36 LEU B CA 1
ATOM 1318 C C . LEU B 1 36 ? 7.891 -14.547 -5.352 1 96.06 36 LEU B C 1
ATOM 1320 O O . LEU B 1 36 ? 8.898 -14.023 -5.836 1 96.06 36 LEU B O 1
ATOM 1324 N N . ALA B 1 37 ? 7.828 -15.773 -4.875 1 93.88 37 ALA B N 1
ATOM 1325 C CA . ALA B 1 37 ? 9.062 -16.547 -4.867 1 93.88 37 ALA B CA 1
ATOM 1326 C C . ALA B 1 37 ? 9.438 -17 -6.277 1 93.88 37 ALA B C 1
ATOM 1328 O O . ALA B 1 37 ? 10.609 -17.25 -6.566 1 93.88 37 ALA B O 1
ATOM 1329 N N . THR B 1 38 ? 8.398 -17.156 -7.133 1 90.69 38 THR B N 1
ATOM 1330 C CA . THR B 1 38 ? 8.617 -17.547 -8.523 1 90.69 38 THR B CA 1
ATOM 1331 C C . THR B 1 38 ? 7.98 -16.547 -9.469 1 90.69 38 THR B C 1
ATOM 1333 O O . THR B 1 38 ? 6.855 -16.094 -9.242 1 90.69 38 THR B O 1
ATOM 1336 N N . GLU B 1 39 ? 8.586 -16.25 -10.492 1 86.12 39 GLU B N 1
ATOM 1337 C CA . GLU B 1 39 ? 8.094 -15.266 -11.453 1 86.12 39 GLU B CA 1
ATOM 1338 C C . GLU B 1 39 ? 6.879 -15.797 -12.211 1 86.12 39 GLU B C 1
ATOM 1340 O O . GLU B 1 39 ? 5.969 -15.039 -12.547 1 86.12 39 GLU B O 1
ATOM 1345 N N . TYR B 1 40 ? 6.863 -17.109 -12.445 1 86.88 40 TYR B N 1
ATOM 1346 C CA . TYR B 1 40 ? 5.777 -17.734 -13.195 1 86.88 40 TYR B CA 1
ATOM 1347 C C . TYR B 1 40 ? 5.18 -18.891 -12.414 1 86.88 40 TYR B C 1
ATOM 1349 O O . TYR B 1 40 ? 5.531 -20.047 -12.648 1 86.88 40 TYR B O 1
ATOM 1357 N N . PRO B 1 41 ? 4.297 -18.578 -11.555 1 92.5 41 PRO B N 1
ATOM 1358 C CA . PRO B 1 41 ? 3.652 -19.656 -10.797 1 92.5 41 PRO B CA 1
ATOM 1359 C C . PRO B 1 41 ? 2.895 -20.641 -11.688 1 92.5 41 PRO B C 1
ATOM 1361 O O . PRO B 1 41 ? 2.268 -20.234 -12.664 1 92.5 41 PRO B O 1
ATOM 1364 N N . THR B 1 42 ? 2.973 -21.938 -11.328 1 92.25 42 THR B N 1
ATOM 1365 C CA . 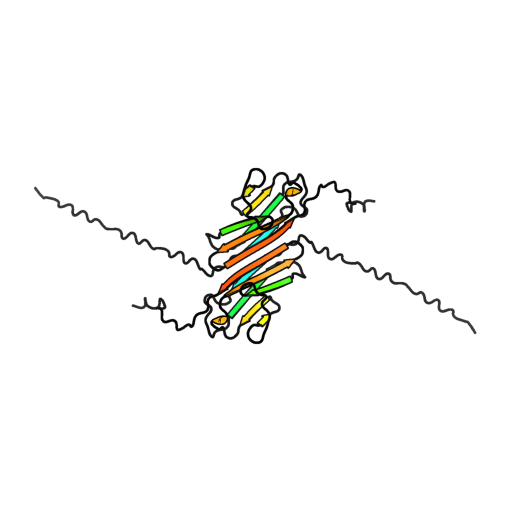THR B 1 42 ? 2.365 -22.969 -12.148 1 92.25 42 THR B CA 1
ATOM 1366 C C . THR B 1 42 ? 1.62 -23.984 -11.273 1 92.25 42 THR B C 1
ATOM 1368 O O . THR B 1 42 ? 2.016 -24.234 -10.141 1 92.25 42 THR B O 1
ATOM 1371 N N . VAL B 1 43 ? 0.655 -24.547 -11.93 1 95.94 43 VAL B N 1
ATOM 1372 C CA . VAL B 1 43 ? -0.137 -25.578 -11.25 1 95.94 43 VAL B CA 1
ATOM 1373 C C . VAL B 1 43 ? 0.754 -26.75 -10.883 1 95.94 43 VAL B C 1
ATOM 1375 O O . VAL B 1 43 ? 1.611 -27.172 -11.664 1 95.94 43 VAL B O 1
ATOM 1378 N N . GLY B 1 44 ? 0.424 -27.25 -9.695 1 96.06 44 GLY B N 1
ATOM 1379 C CA . GLY B 1 44 ? 1.124 -28.438 -9.25 1 96.06 44 GLY B CA 1
ATOM 1380 C C . GLY B 1 44 ? 2.402 -28.125 -8.492 1 96.06 44 GLY B C 1
ATOM 1381 O O . GLY B 1 44 ? 2.965 -29.016 -7.832 1 96.06 44 GLY B O 1
ATOM 1382 N N . GLU B 1 45 ? 2.891 -26.906 -8.531 1 95.06 45 GLU B N 1
ATOM 1383 C CA . GLU B 1 45 ? 4.105 -26.469 -7.852 1 95.06 45 GLU B CA 1
ATOM 1384 C C . GLU B 1 45 ? 3.779 -25.578 -6.648 1 95.06 45 GLU B C 1
ATOM 1386 O O . GLU B 1 45 ? 2.674 -25.047 -6.547 1 95.06 45 GLU B O 1
ATOM 1391 N N . PRO B 1 46 ? 4.734 -25.469 -5.695 1 97.19 46 PRO B N 1
ATOM 1392 C CA . PRO B 1 46 ? 4.492 -24.594 -4.551 1 97.19 46 PRO B CA 1
ATOM 1393 C C . PRO B 1 46 ? 4.328 -23.125 -4.961 1 97.19 46 PRO B C 1
ATOM 1395 O O . PRO B 1 46 ? 5.027 -22.656 -5.863 1 97.19 46 PRO B O 1
ATOM 1398 N N . LEU B 1 47 ? 3.389 -22.469 -4.367 1 98 47 LEU B N 1
ATOM 1399 C CA . LEU B 1 47 ? 3.178 -21.031 -4.516 1 98 47 LEU B CA 1
ATOM 1400 C C . LEU B 1 47 ? 3.463 -20.297 -3.205 1 98 47 LEU B C 1
ATOM 1402 O O . LEU B 1 47 ? 2.869 -20.609 -2.172 1 98 47 LEU B O 1
ATOM 1406 N N . GLN B 1 48 ? 4.387 -19.375 -3.324 1 98.25 48 GLN B N 1
ATOM 1407 C CA . GLN B 1 48 ? 4.746 -18.578 -2.15 1 98.25 48 GLN B CA 1
ATOM 1408 C C . GLN B 1 48 ? 4.613 -17.094 -2.434 1 98.25 48 GLN B C 1
ATOM 1410 O O . GLN B 1 48 ? 5.238 -16.562 -3.361 1 98.25 48 GLN B O 1
ATOM 1415 N N . ILE B 1 49 ? 3.869 -16.422 -1.641 1 98.19 49 ILE B N 1
ATOM 1416 C CA . ILE B 1 49 ? 3.658 -14.984 -1.713 1 98.19 49 ILE B CA 1
ATOM 1417 C C . ILE B 1 49 ? 4.125 -14.328 -0.414 1 98.19 49 ILE B C 1
ATOM 1419 O O . ILE B 1 49 ? 3.621 -14.648 0.665 1 98.19 49 ILE B O 1
ATOM 1423 N N . ASP B 1 50 ? 5 -13.445 -0.548 1 98 50 ASP B N 1
ATOM 1424 C CA . ASP B 1 50 ? 5.531 -12.766 0.628 1 98 50 ASP B CA 1
ATOM 1425 C C . ASP B 1 50 ? 5.004 -11.336 0.721 1 98 50 ASP B C 1
ATOM 1427 O O . ASP B 1 50 ? 4.902 -10.641 -0.29 1 98 50 ASP B O 1
ATOM 1431 N N . CYS B 1 51 ? 4.734 -10.945 1.913 1 98.62 51 CYS B N 1
ATOM 1432 C CA . CYS B 1 51 ? 4.418 -9.547 2.193 1 98.62 51 CYS B CA 1
ATOM 1433 C C . CYS B 1 51 ? 5.398 -8.953 3.201 1 98.62 51 CYS B C 1
ATOM 1435 O O . CYS B 1 51 ? 5.434 -9.375 4.359 1 98.62 51 CYS B O 1
ATOM 1437 N N . TYR B 1 52 ? 6.168 -8.031 2.713 1 97.81 52 TYR B N 1
ATOM 1438 C CA . TYR B 1 52 ? 7.051 -7.273 3.596 1 97.81 52 TYR B CA 1
ATOM 1439 C C . TYR B 1 52 ? 6.328 -6.062 4.18 1 97.81 52 TYR B C 1
ATOM 1441 O O . TYR B 1 52 ? 5.723 -5.277 3.447 1 97.81 52 TYR B O 1
ATOM 1449 N N . VAL B 1 53 ? 6.387 -5.957 5.449 1 98.12 53 VAL B N 1
ATOM 1450 C CA . VAL B 1 53 ? 5.695 -4.875 6.137 1 98.12 53 VAL B CA 1
ATOM 1451 C C . VAL B 1 53 ? 6.691 -4.059 6.953 1 98.12 53 VAL B C 1
ATOM 1453 O O . VAL B 1 53 ? 7.465 -4.613 7.738 1 98.12 53 VAL B O 1
ATOM 1456 N N . ARG B 1 54 ? 6.699 -2.783 6.648 1 96.38 54 ARG B N 1
ATOM 1457 C CA . ARG B 1 54 ? 7.43 -1.84 7.488 1 96.38 54 ARG B CA 1
ATOM 1458 C C . ARG B 1 54 ? 6.48 -1.06 8.391 1 96.38 54 ARG B C 1
ATOM 1460 O O . ARG B 1 54 ? 5.465 -0.539 7.926 1 96.38 54 ARG B O 1
ATOM 1467 N N . GLY B 1 55 ? 6.852 -0.973 9.695 1 95.5 55 GLY B N 1
ATOM 1468 C CA . GLY B 1 55 ? 6.016 -0.245 10.633 1 95.5 55 GLY B CA 1
ATOM 1469 C C . GLY B 1 55 ? 6.332 -0.565 12.086 1 95.5 55 GLY B C 1
ATOM 1470 O O . GLY B 1 55 ? 7.207 -1.388 12.367 1 95.5 55 GLY B O 1
ATOM 1471 N N . PRO B 1 56 ? 5.652 0.196 12.93 1 94.44 56 PRO B N 1
ATOM 1472 C CA . PRO B 1 56 ? 5.895 -0.036 14.352 1 94.44 56 PRO B CA 1
ATOM 1473 C C . PRO B 1 56 ? 5.41 -1.408 14.82 1 94.44 56 PRO B C 1
ATOM 1475 O O . PRO B 1 56 ? 4.754 -2.125 14.062 1 94.44 56 PRO B O 1
ATOM 1478 N N . SER B 1 57 ? 5.918 -1.753 16.062 1 94.75 57 SER B N 1
ATOM 1479 C CA . SER B 1 57 ? 5.375 -2.971 16.656 1 94.75 57 SER B CA 1
ATOM 1480 C C . SER B 1 57 ? 3.857 -2.885 16.797 1 94.75 57 SER B C 1
ATOM 1482 O O . SER B 1 57 ? 3.316 -1.817 17.094 1 94.75 57 SER B O 1
ATOM 1484 N N . GLY B 1 58 ? 3.148 -3.955 16.672 1 94.44 58 GLY B N 1
ATOM 1485 C CA . GLY B 1 58 ? 1.707 -4.016 16.844 1 94.44 58 GLY B CA 1
ATOM 1486 C C . GLY B 1 58 ? 0.932 -3.787 15.562 1 94.44 58 GLY B C 1
ATOM 1487 O O . GLY B 1 58 ? -0.301 -3.781 15.57 1 94.44 58 GLY B O 1
ATOM 1488 N N . VAL B 1 59 ? 1.636 -3.586 14.492 1 96.5 59 VAL B N 1
ATOM 1489 C CA . VAL B 1 59 ? 0.969 -3.463 13.195 1 96.5 59 VAL B CA 1
ATOM 1490 C C . VAL B 1 59 ? 0.077 -4.68 12.961 1 96.5 59 VAL B C 1
ATOM 1492 O O . VAL B 1 59 ? 0.478 -5.812 13.227 1 96.5 59 VAL B O 1
ATOM 1495 N N . GLN B 1 60 ? -1.121 -4.383 12.484 1 97.5 60 GLN B N 1
ATOM 1496 C CA . GLN B 1 60 ? -2.027 -5.461 12.109 1 97.5 60 GLN B CA 1
ATOM 1497 C C . GLN B 1 60 ? -1.939 -5.758 10.609 1 97.5 60 GLN B C 1
ATOM 1499 O O . GLN B 1 60 ? -2.066 -4.855 9.781 1 97.5 60 GLN B O 1
ATOM 1504 N N . VAL B 1 61 ? -1.705 -7.031 10.328 1 98.62 61 VAL B N 1
ATOM 1505 C CA . VAL B 1 61 ? -1.585 -7.426 8.93 1 98.62 61 VAL B CA 1
ATOM 1506 C C . VAL B 1 61 ? -2.666 -8.453 8.586 1 98.62 61 VAL B C 1
ATOM 1508 O O . VAL B 1 61 ? -2.859 -9.422 9.32 1 98.62 61 VAL B O 1
ATOM 1511 N N . THR B 1 62 ? -3.373 -8.211 7.504 1 98.81 62 THR B N 1
ATOM 1512 C CA . THR B 1 62 ? -4.441 -9.102 7.051 1 98.81 62 THR B CA 1
ATOM 1513 C C . THR B 1 62 ? -4.273 -9.438 5.574 1 98.81 62 THR B C 1
ATOM 1515 O O . THR B 1 62 ? -3.898 -8.578 4.773 1 98.81 62 THR B O 1
ATOM 1518 N N . TRP B 1 63 ? -4.594 -10.695 5.215 1 98.94 63 TRP B N 1
ATOM 1519 C CA . TRP B 1 63 ? -4.578 -11.133 3.822 1 98.94 63 TRP B CA 1
ATOM 1520 C C . TRP B 1 63 ? -5.996 -11.266 3.279 1 98.94 63 TRP B C 1
ATOM 1522 O O . TRP B 1 63 ? -6.91 -11.672 4 1 98.94 63 TRP B O 1
ATOM 1532 N N . TYR B 1 64 ? -6.066 -10.961 1.987 1 98.88 64 TYR B N 1
ATOM 1533 C CA . TYR B 1 64 ? -7.309 -11.141 1.243 1 98.88 64 TYR B CA 1
ATOM 1534 C C . TYR B 1 64 ? -7.055 -11.875 -0.068 1 98.88 64 TYR B C 1
ATOM 1536 O O . TYR B 1 64 ? -6 -11.703 -0.688 1 98.88 64 TYR B O 1
ATOM 1544 N N . LYS B 1 65 ? -7.965 -12.656 -0.396 1 98.81 65 LYS B N 1
ATOM 1545 C CA . LYS B 1 65 ? -8.07 -13.18 -1.753 1 98.81 65 LYS B CA 1
ATOM 1546 C C . LYS B 1 65 ? -9.422 -12.836 -2.375 1 98.81 65 LYS B C 1
ATOM 1548 O O . LYS B 1 65 ? -10.469 -13.18 -1.821 1 98.81 65 LYS B O 1
ATOM 1553 N N . ASP B 1 66 ? -9.336 -12.141 -3.51 1 98.56 66 ASP B N 1
ATOM 1554 C CA . ASP B 1 66 ? -10.547 -11.719 -4.211 1 98.56 66 ASP B CA 1
ATOM 1555 C C . ASP B 1 66 ? -11.508 -11 -3.262 1 98.56 66 ASP B C 1
ATOM 1557 O O . ASP B 1 66 ? -12.695 -11.336 -3.211 1 98.56 66 ASP B O 1
ATOM 1561 N N . ASP B 1 67 ? -10.953 -10.156 -2.471 1 97.94 67 ASP B N 1
ATOM 1562 C CA . ASP B 1 67 ? -11.656 -9.219 -1.603 1 97.94 67 ASP B CA 1
ATOM 1563 C C . ASP B 1 67 ? -12.289 -9.945 -0.416 1 97.94 67 ASP B C 1
ATOM 1565 O O . ASP B 1 67 ? -13.102 -9.359 0.312 1 97.94 67 ASP B O 1
ATOM 1569 N N . GLN B 1 68 ? -11.961 -11.141 -0.26 1 98.5 68 GLN B N 1
ATOM 1570 C CA . GLN B 1 68 ? -12.359 -11.875 0.935 1 98.5 68 GLN B CA 1
ATOM 1571 C C . GLN B 1 68 ? -11.156 -12.195 1.81 1 98.5 68 GLN B C 1
ATOM 1573 O O . GLN B 1 68 ? -10.086 -12.547 1.299 1 98.5 68 GLN B O 1
ATOM 1578 N N . THR B 1 69 ? -11.422 -12.117 3.16 1 98.81 69 THR B N 1
ATOM 1579 C CA . THR B 1 69 ? -10.32 -12.422 4.066 1 98.81 69 THR B CA 1
ATOM 1580 C C . THR B 1 69 ? -9.789 -13.836 3.824 1 98.81 69 THR B C 1
ATOM 1582 O O . THR B 1 69 ? -10.57 -14.766 3.637 1 98.81 69 THR B O 1
ATOM 1585 N N . LEU B 1 70 ? -8.508 -13.945 3.775 1 98.81 70 LEU B N 1
ATOM 1586 C CA . LEU B 1 70 ? -7.824 -15.219 3.582 1 98.81 70 LEU B CA 1
ATOM 1587 C C . LEU B 1 70 ? -7.289 -15.75 4.906 1 98.81 70 LEU B C 1
ATOM 1589 O O . LEU B 1 70 ? -6.535 -15.062 5.598 1 98.81 70 LEU B O 1
ATOM 1593 N N . ASN B 1 71 ? -7.676 -16.953 5.254 1 98.38 71 ASN B N 1
ATOM 1594 C CA . ASN B 1 71 ? -7.211 -17.609 6.473 1 98.38 71 ASN B CA 1
ATOM 1595 C C . ASN B 1 71 ? -6.527 -18.938 6.172 1 98.38 71 ASN B C 1
ATOM 1597 O O . ASN B 1 71 ? -6.805 -19.562 5.148 1 98.38 71 ASN B O 1
ATOM 1601 N N . SER B 1 72 ? -5.648 -19.25 7.102 1 98.44 72 SER B N 1
ATOM 1602 C CA . SER B 1 72 ? -5.027 -20.562 6.949 1 98.44 72 SER B CA 1
ATOM 1603 C C . SER B 1 72 ? -6.074 -21.672 6.969 1 98.44 72 SER B C 1
ATOM 1605 O O . SER B 1 72 ? -7.078 -21.578 7.676 1 98.44 72 SER B O 1
ATOM 1607 N N . ASN B 1 73 ? -5.816 -22.625 6.188 1 98.12 73 ASN B N 1
ATOM 1608 C CA . ASN B 1 73 ? -6.586 -23.875 6.176 1 98.12 73 ASN B CA 1
ATOM 1609 C C . ASN B 1 73 ? -5.719 -25.062 5.773 1 98.12 73 ASN B C 1
ATOM 1611 O O . ASN B 1 73 ? -4.492 -25 5.871 1 98.12 73 ASN B O 1
ATOM 1615 N N . ASN B 1 74 ? -6.336 -26.125 5.418 1 97.81 74 ASN B N 1
ATOM 1616 C CA . ASN B 1 74 ? -5.559 -27.312 5.086 1 97.81 74 ASN B CA 1
ATOM 1617 C C . ASN B 1 74 ? -4.746 -27.109 3.807 1 97.81 74 ASN B C 1
ATOM 1619 O O . ASN B 1 74 ? -3.693 -27.719 3.635 1 97.81 74 ASN B O 1
ATOM 1623 N N . HIS B 1 75 ? -5.246 -26.25 2.949 1 98.25 75 HIS B N 1
ATOM 1624 C CA . HIS B 1 75 ? -4.672 -26.062 1.625 1 98.25 75 HIS B CA 1
ATOM 1625 C C . HIS B 1 75 ? -3.734 -24.859 1.608 1 98.25 75 HIS B C 1
ATOM 1627 O O . HIS B 1 75 ? -2.672 -24.891 0.981 1 98.25 75 HIS B O 1
ATOM 1633 N N . ILE B 1 76 ? -4.105 -23.766 2.32 1 98.75 76 ILE B N 1
ATOM 1634 C CA . ILE B 1 76 ? -3.35 -22.516 2.375 1 98.75 76 ILE B CA 1
ATOM 1635 C C . ILE B 1 76 ? -2.812 -22.297 3.787 1 98.75 76 ILE B C 1
ATOM 1637 O O . ILE B 1 76 ? -3.566 -22.359 4.762 1 98.75 76 ILE B O 1
ATOM 1641 N N . LYS B 1 77 ? -1.524 -22.094 3.83 1 98.81 77 LYS B N 1
ATOM 1642 C CA . LYS B 1 77 ? -0.898 -21.734 5.098 1 98.81 77 LYS B CA 1
ATOM 1643 C C . LYS B 1 77 ? -0.437 -20.281 5.082 1 98.81 77 LYS B C 1
ATOM 1645 O O . LYS B 1 77 ? 0.229 -19.844 4.141 1 98.81 77 LYS B O 1
ATOM 1650 N N . ILE B 1 78 ? -0.841 -19.484 6.043 1 98.81 78 ILE B N 1
ATOM 1651 C CA . ILE B 1 78 ? -0.32 -18.141 6.266 1 98.81 78 ILE B CA 1
ATOM 1652 C C . ILE B 1 78 ? 0.63 -18.141 7.461 1 98.81 78 ILE B C 1
ATOM 1654 O O . ILE B 1 78 ? 0.218 -18.422 8.586 1 98.81 78 ILE B O 1
ATOM 1658 N N . MET B 1 79 ? 1.833 -17.781 7.238 1 98.38 79 MET B N 1
ATOM 1659 C CA . MET B 1 79 ? 2.891 -17.875 8.242 1 98.38 79 MET B CA 1
ATOM 1660 C C . MET B 1 79 ? 3.002 -16.578 9.031 1 98.38 79 MET B C 1
ATOM 1662 O O . MET B 1 79 ? 2.455 -15.555 8.633 1 98.38 79 MET B O 1
ATOM 1666 N N . SER B 1 80 ? 3.752 -16.625 10.133 1 97.25 80 SER B N 1
ATOM 1667 C CA . SER B 1 80 ? 3.863 -15.492 11.047 1 97.25 80 SER B CA 1
ATOM 1668 C C . SER B 1 80 ? 4.629 -14.336 10.406 1 97.25 80 SER B C 1
ATOM 1670 O O . SER B 1 80 ? 4.516 -13.188 10.844 1 97.25 80 SER B O 1
ATOM 1672 N N . ASN B 1 81 ? 5.426 -14.609 9.445 1 97.69 81 ASN B N 1
ATOM 1673 C CA . ASN B 1 81 ? 6.168 -13.57 8.742 1 97.69 81 ASN B CA 1
ATOM 1674 C C . ASN B 1 81 ? 5.371 -13.008 7.57 1 97.69 81 ASN B C 1
ATOM 1676 O O . ASN B 1 81 ? 5.941 -12.414 6.652 1 97.69 81 ASN B O 1
ATOM 1680 N N . HIS B 1 82 ? 4.094 -13.273 7.43 1 98.56 82 HIS B N 1
ATOM 1681 C CA . HIS B 1 82 ? 3.135 -12.75 6.461 1 98.56 82 HIS B CA 1
ATOM 1682 C C . HIS B 1 82 ? 3.371 -13.344 5.078 1 98.56 82 HIS B C 1
ATOM 1684 O O . HIS B 1 82 ? 3.258 -12.641 4.07 1 98.56 82 HIS B O 1
ATOM 1690 N N . THR B 1 83 ? 3.795 -14.641 5.09 1 98.69 83 THR B N 1
ATOM 1691 C CA . THR B 1 83 ? 3.928 -15.406 3.854 1 98.69 83 THR B CA 1
ATOM 1692 C C . THR B 1 83 ? 2.717 -16.312 3.646 1 98.69 83 THR B C 1
ATOM 1694 O O . THR B 1 83 ? 2.283 -17 4.57 1 98.69 83 THR B O 1
ATOM 1697 N N . VAL B 1 84 ? 2.215 -16.25 2.498 1 98.88 84 VAL B N 1
ATOM 1698 C CA . VAL B 1 84 ? 1.212 -17.219 2.084 1 98.88 84 VAL B CA 1
ATOM 1699 C C . VAL B 1 84 ? 1.884 -18.359 1.324 1 98.88 84 VAL B C 1
ATOM 1701 O O . VAL B 1 84 ? 2.625 -18.125 0.366 1 98.88 84 VAL B O 1
ATOM 1704 N N . PHE B 1 85 ? 1.543 -19.594 1.775 1 98.81 85 PHE B N 1
ATOM 1705 C CA . PHE B 1 85 ? 2.186 -20.766 1.179 1 98.81 85 PHE B CA 1
ATOM 1706 C C . PHE B 1 85 ? 1.148 -21.797 0.764 1 98.81 85 PHE B C 1
ATOM 1708 O O . PHE B 1 85 ? 0.283 -22.172 1.56 1 98.81 85 PHE B O 1
ATOM 1715 N N . ILE B 1 86 ? 1.212 -22.156 -0.497 1 98.69 86 ILE B N 1
ATOM 1716 C CA . ILE B 1 86 ? 0.432 -23.266 -1.041 1 98.69 86 ILE B CA 1
ATOM 1717 C C . ILE B 1 86 ? 1.371 -24.344 -1.59 1 98.69 86 ILE B C 1
ATOM 1719 O O . ILE B 1 86 ? 2.088 -24.109 -2.564 1 98.69 86 ILE B O 1
ATOM 1723 N N . ALA B 1 87 ? 1.356 -25.453 -1.058 1 98.06 87 ALA B N 1
ATOM 1724 C CA . ALA B 1 87 ? 2.322 -26.5 -1.387 1 98.06 87 ALA B CA 1
ATOM 1725 C C . ALA B 1 87 ? 2.146 -26.984 -2.826 1 98.06 87 ALA B C 1
ATOM 1727 O O . ALA B 1 87 ? 3.129 -27.188 -3.543 1 98.06 87 ALA B O 1
ATOM 1728 N N . LYS B 1 88 ? 0.914 -27.219 -3.184 1 97.69 88 LYS B N 1
ATOM 1729 C CA . LYS B 1 88 ? 0.56 -27.656 -4.531 1 97.69 88 LYS B CA 1
ATOM 1730 C C . LYS B 1 88 ? -0.525 -26.766 -5.129 1 97.69 88 LYS B C 1
ATOM 1732 O O . LYS B 1 88 ? -1.717 -27.016 -4.945 1 97.69 88 LYS B O 1
ATOM 1737 N N . ALA B 1 89 ? -0.085 -25.828 -5.883 1 97.94 89 ALA B N 1
ATOM 1738 C CA . ALA B 1 89 ? -1.008 -24.828 -6.41 1 97.94 89 ALA B CA 1
ATOM 1739 C C . ALA B 1 89 ? -2.01 -25.453 -7.371 1 97.94 89 ALA B C 1
ATOM 1741 O O . ALA B 1 89 ? -1.665 -26.375 -8.133 1 97.94 89 ALA B O 1
ATOM 1742 N N . GLN B 1 90 ? -3.234 -25.047 -7.32 1 97.44 90 GLN B N 1
ATOM 1743 C CA . GLN B 1 90 ? -4.316 -25.469 -8.203 1 97.44 90 GLN B CA 1
ATOM 1744 C C . GLN B 1 90 ? -4.867 -24.281 -9 1 97.44 90 GLN B C 1
ATOM 1746 O O . GLN B 1 90 ? -4.645 -23.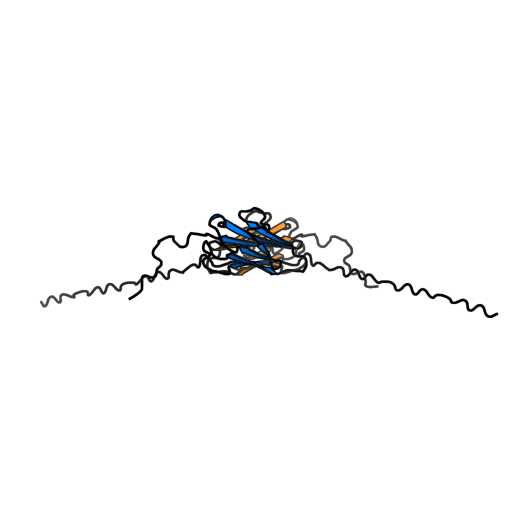125 -8.641 1 97.44 90 GLN B O 1
ATOM 1751 N N . VAL B 1 91 ? -5.543 -24.547 -10.094 1 96.88 91 VAL B N 1
ATOM 1752 C CA . VAL B 1 91 ? -6.121 -23.516 -10.945 1 96.88 91 VAL B CA 1
ATOM 1753 C C . VAL B 1 91 ? -7.008 -22.594 -10.102 1 96.88 91 VAL B C 1
ATOM 1755 O O . VAL B 1 91 ? -7.047 -21.391 -10.32 1 96.88 91 VAL B O 1
ATOM 1758 N N . GLU B 1 92 ? -7.676 -23.188 -9.062 1 96.94 92 GLU B N 1
ATOM 1759 C CA . GLU B 1 92 ? -8.602 -22.438 -8.219 1 96.94 92 GLU B CA 1
ATOM 1760 C C . GLU B 1 92 ? -7.867 -21.422 -7.355 1 96.94 92 GLU B C 1
ATOM 1762 O O . GLU B 1 92 ? -8.484 -20.516 -6.785 1 96.94 92 GLU B O 1
ATOM 1767 N N . ASP B 1 93 ? -6.602 -21.641 -7.297 1 97.94 93 ASP B N 1
ATOM 1768 C CA . ASP B 1 93 ? -5.812 -20.719 -6.492 1 97.94 93 ASP B CA 1
ATOM 1769 C C . ASP B 1 93 ? -5.531 -19.422 -7.262 1 97.94 93 ASP B C 1
ATOM 1771 O O . ASP B 1 93 ? -4.977 -18.469 -6.707 1 97.94 93 ASP B O 1
ATOM 1775 N N . SER B 1 94 ? -5.867 -19.328 -8.531 1 97.62 94 SER B N 1
ATOM 1776 C CA . SER B 1 94 ? -5.781 -18.078 -9.273 1 97.62 94 SER B CA 1
ATOM 1777 C C . SER B 1 94 ? -6.645 -17 -8.633 1 97.62 94 SER B C 1
ATOM 1779 O O . SER B 1 94 ? -7.691 -17.297 -8.055 1 97.62 94 SER B O 1
ATOM 1781 N N . GLY B 1 95 ? -6.156 -15.773 -8.734 1 97.94 95 GLY B N 1
ATOM 1782 C CA . GLY B 1 95 ? -6.945 -14.68 -8.195 1 97.94 95 GLY B CA 1
ATOM 1783 C C . GLY B 1 95 ? -6.102 -13.508 -7.723 1 97.94 95 GLY B C 1
ATOM 1784 O O . GLY B 1 95 ? -4.906 -13.445 -8.008 1 97.94 95 GLY B O 1
ATOM 1785 N N . ASN B 1 96 ? -6.777 -12.531 -7.145 1 98.56 96 ASN B N 1
ATOM 1786 C CA . ASN B 1 96 ? -6.121 -11.352 -6.59 1 98.56 96 ASN B CA 1
ATOM 1787 C C . ASN B 1 96 ? -5.777 -11.539 -5.117 1 98.56 96 ASN B C 1
ATOM 1789 O O . ASN B 1 96 ? -6.668 -11.734 -4.289 1 98.56 96 ASN B O 1
ATOM 1793 N N . TYR B 1 97 ? -4.516 -11.562 -4.859 1 98.62 97 TYR B N 1
ATOM 1794 C CA . TYR B 1 97 ? -4.043 -11.641 -3.482 1 98.62 97 TYR B CA 1
ATOM 1795 C C . TYR B 1 97 ? -3.627 -10.273 -2.967 1 98.62 97 TYR B C 1
ATOM 1797 O O . TYR B 1 97 ? -2.85 -9.562 -3.615 1 98.62 97 TYR B O 1
ATOM 1805 N N . LYS B 1 98 ? -4.105 -9.836 -1.763 1 98.88 98 LYS B N 1
ATOM 1806 C CA . LYS B 1 98 ? -3.836 -8.531 -1.174 1 98.88 98 LYS B CA 1
ATOM 1807 C C . LYS B 1 98 ? -3.373 -8.664 0.275 1 98.88 98 LYS B C 1
ATOM 1809 O O . LYS B 1 98 ? -3.986 -9.391 1.063 1 98.88 98 LYS B O 1
ATOM 1814 N N . CYS B 1 99 ? -2.283 -8.039 0.593 1 98.88 99 CYS B N 1
ATOM 1815 C CA . CYS B 1 99 ? -1.865 -7.875 1.98 1 98.88 99 CYS B CA 1
ATOM 1816 C C . CYS B 1 99 ? -2.117 -6.453 2.463 1 98.88 99 CYS B C 1
ATOM 1818 O O . CYS B 1 99 ? -1.73 -5.488 1.8 1 98.88 99 CYS B O 1
ATOM 1820 N N . SER B 1 100 ? -2.754 -6.27 3.555 1 98.88 100 SER B N 1
ATOM 1821 C CA . SER B 1 100 ? -3.078 -4.965 4.117 1 98.88 100 SER B CA 1
ATOM 1822 C C . SER B 1 100 ? -2.512 -4.812 5.523 1 98.88 100 SER B C 1
ATOM 1824 O O . SER B 1 100 ? -2.686 -5.691 6.367 1 98.88 100 SER B O 1
ATOM 1826 N N . ALA B 1 101 ? -1.854 -3.699 5.727 1 98.75 101 ALA B N 1
ATOM 1827 C CA . ALA B 1 101 ? -1.3 -3.373 7.039 1 98.75 101 ALA B CA 1
ATOM 1828 C C . ALA B 1 101 ? -1.93 -2.102 7.602 1 98.75 101 ALA B C 1
ATOM 1830 O O . ALA B 1 101 ? -2.143 -1.132 6.871 1 98.75 101 ALA B O 1
ATOM 1831 N N . LYS B 1 102 ? -2.199 -2.154 8.891 1 97.88 102 LYS B N 1
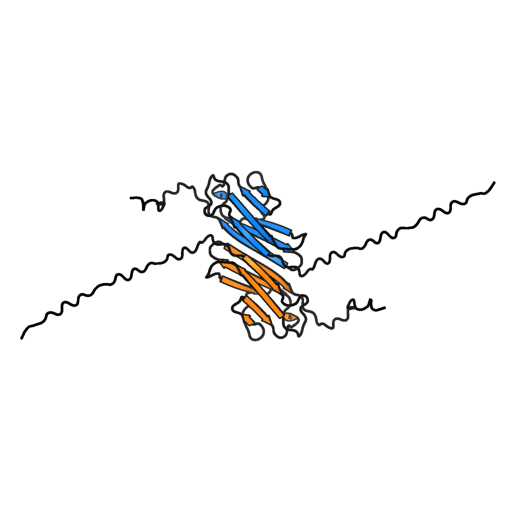ATOM 1832 C CA . LYS B 1 102 ? -2.807 -1.004 9.547 1 97.88 102 LYS B CA 1
ATOM 1833 C C . LYS B 1 102 ? -2.121 -0.709 10.883 1 97.88 102 LYS B C 1
ATOM 1835 O O . LYS B 1 102 ? -1.807 -1.628 11.641 1 97.88 102 LYS B O 1
ATOM 1840 N N . TYR B 1 103 ? -1.846 0.613 11.133 1 96.19 103 TYR B N 1
ATOM 1841 C CA . TYR B 1 103 ? -1.343 1.109 12.414 1 96.19 103 TYR B CA 1
ATOM 1842 C C . TYR B 1 103 ? -1.789 2.547 12.648 1 96.19 103 TYR B C 1
ATOM 1844 O O . TYR B 1 103 ? -1.455 3.445 11.875 1 96.19 103 TYR B O 1
ATOM 1852 N N . GLY B 1 104 ? -2.514 2.689 13.766 1 93.56 104 GLY B N 1
ATOM 1853 C CA . GLY B 1 104 ? -3.014 4.027 14.031 1 93.56 104 GLY B CA 1
ATOM 1854 C C . GLY B 1 104 ? -3.807 4.609 12.875 1 93.56 104 GLY B C 1
ATOM 1855 O O . GLY B 1 104 ? -4.746 3.982 12.383 1 93.56 104 GLY B O 1
ATOM 1856 N N . ASN B 1 105 ? -3.266 5.812 12.438 1 93.75 105 ASN B N 1
ATOM 1857 C CA . ASN B 1 105 ? -3.982 6.52 11.375 1 93.75 105 ASN B CA 1
ATOM 1858 C C . ASN B 1 105 ? -3.445 6.152 10 1 93.75 105 ASN B C 1
ATOM 1860 O O . ASN B 1 105 ? -3.885 6.707 8.984 1 93.75 105 ASN B O 1
ATOM 1864 N N . SER B 1 106 ? -2.518 5.23 9.969 1 96.12 106 SER B N 1
ATOM 1865 C CA . SER B 1 106 ? -1.851 4.863 8.727 1 96.12 106 SER B CA 1
ATOM 1866 C C . SER B 1 106 ? -2.271 3.473 8.266 1 96.12 106 SER B C 1
ATOM 1868 O O . SER B 1 106 ? -2.457 2.568 9.078 1 96.12 106 SER B O 1
ATOM 1870 N N . GLN B 1 107 ? -2.439 3.295 6.98 1 98 107 GLN B N 1
ATOM 1871 C CA . GLN B 1 107 ? -2.729 2.006 6.363 1 98 107 GLN B CA 1
ATOM 1872 C C . GLN B 1 107 ? -1.977 1.847 5.043 1 98 107 GLN B C 1
ATOM 1874 O O . GLN B 1 107 ? -1.705 2.832 4.355 1 98 107 GLN B O 1
ATOM 1879 N N . SER B 1 108 ? -1.616 0.644 4.715 1 98.75 108 SER B N 1
ATOM 1880 C CA . SER B 1 108 ? -0.989 0.329 3.436 1 98.75 108 SER B CA 1
ATOM 1881 C C . SER B 1 108 ? -1.402 -1.054 2.943 1 98.75 108 SER B C 1
ATOM 1883 O O . SER B 1 108 ? -1.579 -1.976 3.742 1 98.75 108 SER B O 1
ATOM 1885 N N . SER B 1 109 ? -1.553 -1.175 1.668 1 98.81 109 SER B N 1
ATOM 1886 C CA . SER B 1 109 ? -1.86 -2.473 1.077 1 98.81 109 SER B CA 1
ATOM 1887 C C . SER B 1 109 ? -1.113 -2.674 -0.237 1 98.81 109 SER B C 1
ATOM 1889 O O . SER B 1 109 ? -0.812 -1.707 -0.939 1 98.81 109 SER B O 1
ATOM 1891 N N . SER B 1 110 ? -0.775 -3.883 -0.513 1 98.75 110 SER B N 1
ATOM 1892 C CA . SER B 1 110 ? -0.219 -4.324 -1.788 1 98.75 110 SER B CA 1
ATOM 1893 C C . SER B 1 110 ? -0.955 -5.551 -2.318 1 98.75 110 SER B C 1
ATOM 1895 O O . SER B 1 110 ? -1.301 -6.453 -1.553 1 98.75 110 SER B O 1
ATOM 1897 N N . SER B 1 111 ? -1.161 -5.586 -3.641 1 98.5 111 SER B N 1
ATOM 1898 C CA . SER B 1 111 ? -1.883 -6.707 -4.23 1 98.5 111 SER B CA 1
ATOM 1899 C C . SER B 1 111 ? -1.266 -7.125 -5.562 1 98.5 111 SER B C 1
ATOM 1901 O O . SER B 1 111 ? -0.562 -6.336 -6.195 1 98.5 111 SER B O 1
ATOM 1903 N N . ILE B 1 112 ? -1.554 -8.352 -5.938 1 97.5 112 ILE B N 1
ATOM 1904 C CA . ILE B 1 112 ? -1.112 -8.906 -7.215 1 97.5 112 ILE B CA 1
ATOM 1905 C C . ILE B 1 112 ? -2.121 -9.938 -7.707 1 97.5 112 ILE B C 1
ATOM 1907 O O . ILE B 1 112 ? -2.637 -10.734 -6.918 1 97.5 112 ILE B O 1
ATOM 1911 N N . TYR B 1 113 ? -2.441 -9.859 -8.961 1 97.12 113 TYR B N 1
ATOM 1912 C CA . TYR B 1 113 ? -3.234 -10.922 -9.57 1 97.12 113 TYR B CA 1
ATOM 1913 C C . TYR B 1 113 ? -2.342 -12.055 -10.062 1 97.12 113 TYR B C 1
ATOM 1915 O O . TYR B 1 113 ? -1.403 -11.82 -10.828 1 97.12 113 TYR B O 1
ATOM 1923 N N . ILE B 1 114 ? -2.602 -13.266 -9.641 1 96 114 ILE B N 1
ATOM 1924 C CA . ILE B 1 114 ? -1.83 -14.445 -10.023 1 96 114 ILE B CA 1
ATOM 1925 C C . ILE B 1 114 ? -2.689 -1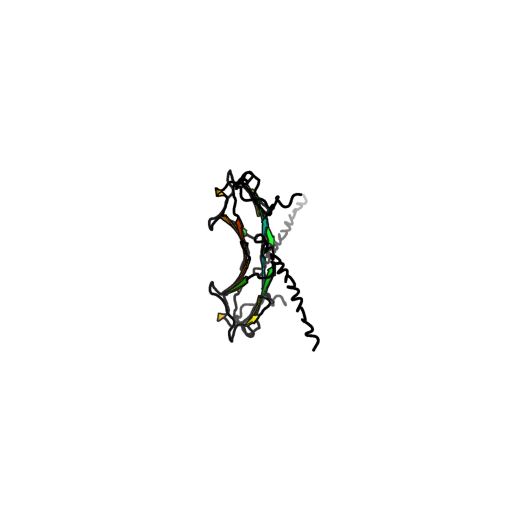5.367 -10.883 1 96 114 ILE B C 1
ATOM 1927 O O . ILE B 1 114 ? -3.779 -15.773 -10.469 1 96 114 ILE B O 1
ATOM 1931 N N . SER B 1 115 ? -2.191 -15.594 -12.055 1 94.75 115 SER B N 1
ATOM 1932 C CA . SER B 1 115 ? -2.852 -16.531 -12.961 1 94.75 115 SER B CA 1
ATOM 1933 C C . SER B 1 115 ? -2.115 -17.859 -13.008 1 94.75 115 SER B C 1
ATOM 1935 O O . SER B 1 115 ? -0.929 -17.906 -13.344 1 94.75 115 SER B O 1
ATOM 1937 N N . LEU B 1 116 ? -2.83 -18.922 -12.625 1 94.75 116 LEU B N 1
ATOM 1938 C CA . LEU B 1 116 ? -2.252 -20.266 -12.648 1 94.75 116 LEU B CA 1
ATOM 1939 C C . LEU B 1 116 ? -2.85 -21.094 -13.781 1 94.75 116 LEU B C 1
ATOM 1941 O O . LEU B 1 116 ? -4.07 -21.125 -13.961 1 94.75 116 LEU B O 1
ATOM 1945 N N . ASP B 1 117 ? -2.008 -21.547 -14.68 1 86.62 117 ASP B N 1
ATOM 1946 C CA . ASP B 1 117 ? -2.473 -22.406 -15.758 1 86.62 117 ASP B CA 1
ATOM 1947 C C . ASP B 1 117 ? -1.704 -23.734 -15.773 1 86.62 117 ASP B C 1
ATOM 1949 O O . ASP B 1 117 ? -0.623 -23.828 -15.188 1 86.62 117 ASP B O 1
ATOM 1953 N N . ASN B 1 118 ? -2.355 -24.781 -16.234 1 74.81 118 ASN B N 1
ATOM 1954 C CA . ASN B 1 118 ? -1.716 -26.078 -16.359 1 74.81 118 ASN B CA 1
ATOM 1955 C C . ASN B 1 118 ? -0.52 -26.031 -17.297 1 74.81 118 ASN B C 1
ATOM 1957 O O . ASN B 1 118 ? -0.508 -25.266 -18.266 1 74.81 118 ASN B O 1
ATOM 1961 N N . GLU B 1 119 ? 0.727 -26.078 -16.75 1 62.12 119 GLU B N 1
ATOM 1962 C CA . GLU B 1 119 ? 1.895 -26.109 -17.625 1 62.12 119 GLU B CA 1
ATOM 1963 C C . GLU B 1 119 ? 1.513 -26.516 -19.047 1 62.12 119 GLU B C 1
ATOM 1965 O O . GLU B 1 119 ? 2.121 -26.062 -20.016 1 62.12 119 GLU B O 1
ATOM 1970 N N . TYR B 1 120 ? 0.73 -27.609 -19.094 1 51.59 120 TYR B N 1
ATOM 1971 C CA . TYR B 1 120 ? 0.581 -28.219 -20.422 1 51.59 120 TYR B CA 1
ATOM 1972 C C . TYR B 1 120 ? -0.073 -27.25 -21.391 1 51.59 120 TYR B C 1
ATOM 1974 O O . TYR B 1 120 ? -0.572 -27.656 -22.438 1 51.59 120 TYR B O 1
ATOM 1982 N N . SER B 1 121 ? -0.277 -26.125 -20.953 1 47.19 121 SER B N 1
ATOM 1983 C CA . SER B 1 121 ? -0.877 -25.5 -22.125 1 47.19 121 SER B CA 1
ATOM 1984 C C . SER B 1 121 ? 0.143 -25.328 -23.25 1 47.19 121 SER B C 1
ATOM 1986 O O . SER B 1 121 ? 1.276 -24.906 -23 1 47.19 121 SER B O 1
ATOM 1988 N N . ASP B 1 122 ? 0.118 -26.109 -24.234 1 42.03 122 ASP B N 1
ATOM 1989 C CA . ASP B 1 122 ? 0.819 -26.359 -25.5 1 42.03 122 ASP B CA 1
ATOM 1990 C C . ASP B 1 122 ? 1.308 -25.047 -26.109 1 42.03 122 ASP B C 1
ATOM 1992 O O . ASP B 1 122 ? 1.686 -25.016 -27.281 1 42.03 122 ASP B O 1
ATOM 1996 N N . GLY B 1 123 ? 0.928 -23.891 -25.672 1 45.09 123 GLY B N 1
ATOM 1997 C CA . GLY B 1 123 ? 1.39 -22.984 -26.703 1 45.09 123 GLY B CA 1
ATOM 1998 C C . GLY B 1 123 ? 2.9 -22.906 -26.797 1 45.09 123 GLY B C 1
ATOM 1999 O O . GLY B 1 123 ? 3.609 -23.344 -25.891 1 45.09 123 GLY B O 1
ATOM 2000 N N . PRO B 1 124 ? 3.629 -22.688 -27.906 1 42.88 124 PRO B N 1
ATOM 2001 C CA . PRO B 1 124 ? 5.059 -22.734 -28.234 1 42.88 124 PRO B CA 1
ATOM 2002 C C . PRO B 1 124 ? 5.926 -22.062 -27.172 1 42.88 124 PRO B C 1
ATOM 2004 O O . PRO B 1 124 ? 5.688 -20.906 -26.812 1 42.88 124 PRO B O 1
ATOM 2007 N N . ARG B 1 125 ? 6.27 -22.609 -26.047 1 43.47 125 ARG B N 1
ATOM 2008 C CA . ARG B 1 125 ? 7.438 -22.031 -25.391 1 43.47 125 ARG B CA 1
ATOM 2009 C C . ARG B 1 125 ? 8.43 -21.484 -26.422 1 43.47 125 ARG B C 1
ATOM 2011 O O . ARG B 1 125 ? 8.555 -22.031 -27.516 1 43.47 125 ARG B O 1
ATOM 2018 N N . ARG B 1 126 ? 8.789 -20.203 -26.391 1 38.38 126 ARG B N 1
ATOM 2019 C CA . ARG B 1 126 ? 9.805 -19.672 -27.297 1 38.38 126 ARG B CA 1
ATOM 2020 C C . ARG B 1 126 ? 11.047 -20.562 -27.297 1 38.38 126 ARG B C 1
ATOM 2022 O O . ARG B 1 126 ? 11.984 -20.328 -26.531 1 38.38 126 ARG B O 1
ATOM 2029 N N . LYS B 1 127 ? 11.023 -21.875 -26.984 1 36.25 127 LYS B N 1
ATOM 2030 C CA . LYS B 1 127 ? 12.266 -22.578 -27.297 1 36.25 127 LYS B CA 1
ATOM 2031 C C . LYS B 1 127 ? 12.648 -22.422 -28.766 1 36.25 127 LYS B C 1
ATOM 2033 O O . LYS B 1 127 ? 13.648 -22.984 -29.219 1 36.25 127 LYS B O 1
ATOM 2038 N N . ASP B 1 128 ? 11.758 -22.172 -29.656 1 35.94 128 ASP B N 1
ATOM 2039 C CA . ASP B 1 128 ? 12.18 -22.609 -30.984 1 35.94 128 ASP B CA 1
ATOM 2040 C C . ASP B 1 128 ? 13.453 -21.906 -31.422 1 35.94 128 ASP B C 1
ATOM 2042 O O . ASP B 1 128 ? 13.883 -22.031 -32.562 1 35.94 128 ASP B O 1
ATOM 2046 N N . HIS B 1 129 ? 13.961 -20.797 -30.844 1 34.94 129 HIS B N 1
ATOM 2047 C CA . HIS B 1 129 ? 14.969 -20.422 -31.828 1 34.94 129 HIS B CA 1
ATOM 2048 C C . HIS B 1 129 ? 16.188 -21.328 -31.75 1 34.94 129 HIS B C 1
ATOM 2050 O O . HIS B 1 129 ? 17.141 -21.016 -31.016 1 34.94 129 HIS B O 1
ATOM 2056 N N . VAL B 1 130 ? 15.992 -22.688 -31.422 1 31.86 130 VAL B N 1
ATOM 2057 C CA . VAL B 1 130 ? 17.156 -23.531 -31.688 1 31.86 130 VAL B CA 1
ATOM 2058 C C . VAL B 1 130 ? 17.641 -23.328 -33.125 1 31.86 130 VAL B C 1
ATOM 2060 O O . VAL B 1 130 ? 18.844 -23.375 -33.375 1 31.86 130 VAL B O 1
ATOM 2063 N N . MET B 1 131 ? 16.844 -23.406 -34.125 1 26.77 131 MET B N 1
ATOM 2064 C CA . MET B 1 131 ? 17.578 -23.609 -35.375 1 26.77 131 MET B CA 1
ATOM 2065 C C . MET B 1 131 ? 18.312 -22.328 -35.781 1 26.77 131 MET B C 1
ATOM 2067 O O . MET B 1 131 ? 17.734 -21.234 -35.719 1 26.77 131 MET B O 1
#

pLDDT: mean 80.33, std 25.08, range [25.58, 98.94]